Protein AF-A0A803YIE5-F1 (afdb_monomer_lite)

Radius of gyration: 28.06 Å; chains: 1; bounding box: 62×56×92 Å

Structure (mmCIF, N/CA/C/O backbone):
data_AF-A0A803YIE5-F1
#
_entry.id   AF-A0A803YIE5-F1
#
loop_
_atom_site.group_PDB
_atom_site.id
_atom_site.type_symbol
_atom_site.label_atom_id
_atom_site.label_alt_id
_atom_site.label_comp_id
_atom_site.label_asym_id
_atom_site.label_entity_id
_atom_site.label_seq_id
_atom_site.pdbx_PDB_ins_code
_atom_site.Cartn_x
_atom_site.Cartn_y
_atom_site.Cartn_z
_atom_site.occupancy
_atom_site.B_iso_or_equiv
_atom_site.auth_seq_id
_atom_site.auth_comp_id
_atom_site.auth_asym_id
_atom_site.auth_atom_id
_atom_site.pdbx_PDB_model_num
ATOM 1 N N . MET A 1 1 ? -22.148 11.427 7.431 1.00 26.16 1 MET A N 1
ATOM 2 C CA . MET A 1 1 ? -20.972 10.953 8.193 1.00 26.16 1 MET A CA 1
ATOM 3 C C . MET A 1 1 ? -19.979 10.356 7.211 1.00 26.16 1 MET A C 1
ATOM 5 O O . MET A 1 1 ? -20.136 9.210 6.819 1.00 26.16 1 MET A O 1
ATOM 9 N N . LEU A 1 2 ? -19.040 11.166 6.717 1.00 27.81 2 LEU A N 1
ATOM 10 C CA . LEU A 1 2 ? -18.051 10.719 5.736 1.00 27.81 2 LEU A CA 1
ATOM 11 C C . LEU A 1 2 ? -17.018 9.844 6.450 1.00 27.81 2 LEU A C 1
ATOM 13 O O . LEU A 1 2 ? -16.249 10.320 7.284 1.00 27.81 2 LEU A O 1
ATOM 17 N N . GLU A 1 3 ? -17.078 8.545 6.168 1.00 30.95 3 GLU A N 1
ATOM 18 C CA . GLU A 1 3 ? -16.119 7.540 6.610 1.00 30.95 3 GLU A CA 1
ATOM 19 C C . GLU A 1 3 ? -14.692 8.015 6.322 1.00 30.95 3 GLU A C 1
ATOM 21 O O . GLU A 1 3 ? -14.425 8.467 5.214 1.00 30.95 3 GLU A O 1
ATOM 26 N N . ASN A 1 4 ? -13.779 7.895 7.296 1.00 33.41 4 ASN A N 1
ATOM 27 C CA . ASN A 1 4 ? -12.345 8.155 7.112 1.00 33.41 4 ASN A CA 1
ATOM 28 C C . ASN A 1 4 ? -11.837 7.387 5.877 1.00 33.41 4 ASN A C 1
ATOM 30 O O . ASN A 1 4 ? -11.606 6.171 5.974 1.00 33.41 4 ASN A O 1
ATOM 34 N N . PRO A 1 5 ? -11.630 8.051 4.726 1.00 38.09 5 PRO A N 1
ATOM 35 C CA . PRO A 1 5 ? -11.239 7.356 3.523 1.00 38.09 5 PRO A CA 1
ATOM 36 C C . PRO A 1 5 ? -9.760 7.028 3.673 1.00 38.09 5 PRO A C 1
ATOM 38 O O . PRO A 1 5 ? -8.891 7.898 3.644 1.00 38.09 5 PRO A O 1
ATOM 41 N N . THR A 1 6 ? -9.465 5.746 3.881 1.00 39.28 6 THR A N 1
ATOM 42 C CA . THR A 1 6 ? -8.099 5.233 3.785 1.00 39.28 6 THR A CA 1
ATOM 43 C C . THR A 1 6 ? -7.724 5.248 2.311 1.00 39.28 6 THR A C 1
ATOM 45 O O . THR A 1 6 ? -7.941 4.274 1.587 1.00 39.28 6 THR A O 1
ATOM 48 N N . LEU A 1 7 ? -7.210 6.379 1.842 1.00 43.84 7 LEU A N 1
ATOM 49 C CA . LEU A 1 7 ? -6.815 6.514 0.455 1.00 43.84 7 LEU A CA 1
ATOM 50 C C . LEU A 1 7 ? -5.480 5.787 0.237 1.00 43.84 7 LEU A C 1
ATOM 52 O O . LEU A 1 7 ? -4.473 6.083 0.881 1.00 43.84 7 LEU A O 1
ATOM 56 N N . CYS A 1 8 ? -5.486 4.802 -0.660 1.00 39.12 8 CYS A N 1
ATOM 57 C CA . CYS A 1 8 ? -4.270 4.179 -1.175 1.00 39.12 8 CYS A CA 1
ATOM 58 C C . CYS A 1 8 ? -3.753 5.040 -2.329 1.00 39.12 8 CYS A C 1
ATOM 60 O O . CYS A 1 8 ? -4.383 5.052 -3.384 1.00 39.12 8 CYS A O 1
ATOM 62 N N . ILE A 1 9 ? -2.600 5.695 -2.179 1.00 47.25 9 ILE A N 1
ATOM 63 C CA . ILE A 1 9 ? -2.053 6.549 -3.252 1.00 47.25 9 ILE A CA 1
ATOM 64 C C . ILE A 1 9 ? -1.561 5.756 -4.482 1.00 47.25 9 ILE A C 1
ATOM 66 O O . ILE A 1 9 ? -1.310 6.334 -5.531 1.00 47.25 9 ILE A O 1
ATOM 70 N N . CYS A 1 10 ? -1.511 4.421 -4.442 1.00 39.81 10 CYS A N 1
ATOM 71 C CA . CYS A 1 10 ? -0.953 3.639 -5.555 1.00 39.81 10 CYS A CA 1
ATOM 72 C C . CYS A 1 10 ? -1.769 2.399 -5.923 1.00 39.81 10 CYS A C 1
ATOM 74 O O . CYS A 1 10 ? -1.219 1.302 -6.036 1.00 39.81 10 CYS A O 1
ATOM 76 N N . LYS A 1 11 ? -3.090 2.534 -6.079 1.00 35.59 11 LYS A N 1
ATOM 77 C CA . LYS A 1 11 ? -3.885 1.448 -6.673 1.00 35.59 11 LYS A CA 1
ATOM 78 C C . LYS A 1 11 ? -4.195 1.617 -8.156 1.00 35.59 11 LYS A C 1
ATOM 80 O O . LYS A 1 11 ? -4.345 0.585 -8.795 1.00 35.59 11 LYS A O 1
ATOM 85 N N . GLU A 1 12 ? -4.236 2.830 -8.718 1.00 33.72 12 GLU A N 1
ATOM 86 C CA . GLU A 1 12 ? -4.782 2.985 -10.085 1.00 33.72 12 GLU A CA 1
ATOM 87 C C . GLU A 1 12 ? -4.073 3.982 -11.026 1.00 33.72 12 GLU A C 1
ATOM 89 O O . GLU A 1 12 ? -4.471 4.097 -12.179 1.00 33.72 12 GLU A O 1
ATOM 94 N N . LYS A 1 13 ? -2.974 4.642 -10.631 1.00 39.41 13 LYS A N 1
ATOM 95 C CA . LYS A 1 13 ? -2.139 5.455 -11.545 1.00 39.41 13 LYS A CA 1
ATOM 96 C C . LYS A 1 13 ? -0.657 5.396 -11.128 1.00 39.41 13 LYS A C 1
ATOM 98 O O . LYS A 1 13 ? -0.382 5.426 -9.929 1.00 39.41 13 LYS A O 1
ATOM 103 N N . PRO A 1 14 ? 0.312 5.356 -12.061 1.00 41.03 14 PRO A N 1
ATOM 104 C CA . PRO A 1 14 ? 1.707 5.639 -11.785 1.00 41.03 14 PRO A CA 1
ATOM 105 C C . PRO A 1 14 ? 1.839 7.164 -11.704 1.00 41.03 14 PRO A C 1
ATOM 107 O O . PRO A 1 14 ? 2.178 7.825 -12.676 1.00 41.03 14 PRO A O 1
ATOM 110 N N . LEU A 1 15 ? 1.487 7.736 -10.554 1.00 42.88 15 LEU A N 1
ATOM 111 C CA . LEU A 1 15 ? 1.664 9.168 -10.265 1.00 42.88 15 LEU A CA 1
ATOM 112 C C . LEU A 1 15 ? 3.119 9.514 -9.903 1.00 42.88 15 LEU A C 1
ATOM 114 O O . LEU A 1 15 ? 3.378 10.599 -9.404 1.00 42.88 15 LEU A O 1
ATOM 118 N N . LEU A 1 16 ? 4.046 8.578 -10.113 1.00 48.28 16 LEU A N 1
ATOM 119 C CA . LEU A 1 16 ? 5.450 8.676 -9.742 1.00 48.28 16 LEU A CA 1
ATOM 120 C C . LEU A 1 16 ? 6.327 8.459 -10.974 1.00 48.28 16 LEU A C 1
ATOM 122 O O . LEU A 1 16 ? 6.083 7.517 -11.734 1.00 48.28 16 LEU A O 1
ATOM 126 N N . GLU A 1 17 ? 7.307 9.348 -11.163 1.00 47.41 17 GLU A N 1
ATOM 127 C CA . GLU A 1 17 ? 8.341 9.267 -12.205 1.00 47.41 17 GLU A CA 1
ATOM 128 C C . GLU A 1 17 ? 8.962 7.847 -12.272 1.00 47.41 17 GLU A C 1
ATOM 130 O O . GLU A 1 17 ? 9.153 7.231 -11.219 1.00 47.41 17 GLU A O 1
ATOM 135 N N . PRO A 1 18 ? 9.292 7.312 -13.465 1.00 41.28 18 PRO A N 1
ATOM 136 C CA . PRO A 1 18 ? 9.870 5.979 -13.693 1.00 41.28 18 PRO A CA 1
ATOM 137 C C . PRO A 1 18 ? 11.215 5.636 -13.041 1.00 41.28 18 PRO A C 1
ATOM 139 O O . PRO A 1 18 ? 11.667 4.511 -13.222 1.00 41.28 18 PRO A O 1
ATOM 142 N N . ASP A 1 19 ? 11.802 6.535 -12.258 1.00 48.84 19 ASP A N 1
ATOM 143 C CA . ASP A 1 19 ? 12.948 6.255 -11.385 1.00 48.84 19 ASP A CA 1
ATOM 144 C C . ASP A 1 19 ? 12.748 6.800 -9.958 1.00 48.84 19 ASP A C 1
ATOM 146 O O . ASP A 1 19 ? 13.650 6.721 -9.125 1.00 48.84 19 ASP A O 1
ATOM 150 N N . SER A 1 20 ? 11.552 7.309 -9.626 1.00 54.53 20 SER A N 1
ATOM 151 C CA . SER A 1 20 ? 11.275 7.817 -8.283 1.00 54.53 20 SER A CA 1
ATOM 152 C C . SER A 1 20 ? 11.401 6.696 -7.258 1.00 54.53 20 SER A C 1
ATOM 154 O O . SER A 1 20 ? 10.823 5.615 -7.387 1.00 54.53 20 SER A O 1
ATOM 156 N N . ALA A 1 21 ? 12.093 6.983 -6.163 1.00 62.34 21 ALA A N 1
ATOM 157 C CA . ALA A 1 21 ? 12.341 6.019 -5.102 1.00 62.34 21 ALA A CA 1
ATOM 158 C C . ALA A 1 21 ? 11.061 5.536 -4.367 1.00 62.34 21 ALA A C 1
ATOM 160 O O . ALA A 1 21 ? 11.128 4.612 -3.554 1.00 62.34 21 ALA A O 1
ATOM 161 N N . TYR A 1 22 ? 9.887 6.106 -4.677 1.00 65.69 22 TYR A N 1
ATOM 162 C CA . TYR A 1 22 ? 8.578 5.656 -4.181 1.00 65.69 22 TYR A CA 1
ATOM 163 C C . TYR A 1 22 ? 7.739 4.904 -5.229 1.00 65.69 22 TYR A C 1
ATOM 165 O O . TYR A 1 22 ? 6.618 4.476 -4.930 1.00 65.69 22 TYR A O 1
ATOM 173 N N . GLN A 1 23 ? 8.254 4.713 -6.446 1.00 56.38 23 GLN A N 1
ATOM 174 C CA . GLN A 1 23 ? 7.547 4.051 -7.539 1.00 56.38 23 GLN A CA 1
ATOM 175 C C . GLN A 1 23 ? 7.129 2.617 -7.162 1.00 56.38 23 GLN A C 1
ATOM 177 O O . GLN A 1 23 ? 7.899 1.823 -6.622 1.00 56.38 23 GLN A O 1
ATOM 182 N N . GLY A 1 24 ? 5.864 2.273 -7.431 1.00 57.09 24 GLY A N 1
ATOM 183 C CA . GLY A 1 24 ? 5.297 0.954 -7.117 1.00 57.09 24 GLY A CA 1
ATOM 184 C C . GLY A 1 24 ? 5.088 0.674 -5.620 1.00 57.09 24 GLY A C 1
ATOM 185 O O . GLY A 1 24 ? 4.646 -0.423 -5.260 1.00 57.09 24 GLY A O 1
ATOM 186 N N . GLY A 1 25 ? 5.382 1.638 -4.740 1.00 62.12 25 GLY A N 1
ATOM 187 C CA . GLY A 1 25 ? 4.995 1.592 -3.332 1.00 62.12 25 GLY A CA 1
ATOM 188 C C . GLY A 1 25 ? 3.478 1.679 -3.169 1.00 62.12 25 GLY A C 1
ATOM 189 O O . GLY A 1 25 ? 2.782 2.076 -4.085 1.00 62.12 25 GLY A O 1
ATOM 190 N N . VAL A 1 26 ? 2.936 1.288 -2.013 1.00 68.62 26 VAL A N 1
ATOM 191 C CA . VAL A 1 26 ? 1.534 1.569 -1.656 1.00 68.62 26 VAL A CA 1
ATOM 192 C C . VAL A 1 26 ? 1.550 2.308 -0.335 1.00 68.62 26 VAL A C 1
ATOM 194 O O . VAL A 1 26 ? 1.876 1.723 0.699 1.00 68.62 26 VAL A O 1
ATOM 197 N N . PHE A 1 27 ? 1.200 3.588 -0.392 1.00 79.19 27 PHE A N 1
ATOM 198 C CA . PHE A 1 27 ? 1.209 4.479 0.758 1.00 79.19 27 PHE A CA 1
ATOM 199 C C . PHE A 1 27 ? -0.216 4.751 1.220 1.00 79.19 27 PHE A C 1
ATOM 201 O O . PHE A 1 27 ? -1.115 5.023 0.421 1.00 79.19 27 PHE A O 1
ATOM 208 N N . PHE A 1 28 ? -0.403 4.637 2.528 1.00 79.81 28 PHE A N 1
ATOM 209 C CA . PHE A 1 28 ? -1.654 4.907 3.219 1.00 79.81 28 PHE A CA 1
ATOM 210 C C . PHE A 1 28 ? -1.599 6.277 3.878 1.00 79.81 28 PHE A C 1
ATOM 212 O O . PHE A 1 28 ? -0.600 6.601 4.532 1.00 79.81 28 PHE A O 1
ATOM 219 N N . LEU A 1 29 ? -2.689 7.029 3.747 1.00 84.12 29 LEU A N 1
ATOM 220 C CA . LEU A 1 29 ? -2.871 8.332 4.366 1.00 84.12 29 LEU A CA 1
ATOM 221 C C . LEU A 1 29 ? -4.165 8.355 5.162 1.00 84.12 29 LEU A C 1
ATOM 223 O O . LEU A 1 29 ? -5.152 7.706 4.809 1.00 84.12 29 LEU A O 1
ATOM 227 N N . THR A 1 30 ? -4.143 9.153 6.216 1.00 86.00 30 THR A N 1
ATOM 228 C CA . THR A 1 30 ? -5.328 9.582 6.947 1.00 86.00 30 THR A CA 1
ATOM 229 C C . THR A 1 30 ? -5.681 10.991 6.509 1.00 86.00 30 THR A C 1
ATOM 231 O O . THR A 1 30 ? -4.828 11.877 6.576 1.00 86.00 30 THR A O 1
ATOM 234 N N . VAL A 1 31 ? -6.930 11.187 6.092 1.00 87.44 31 VAL A N 1
ATOM 235 C CA . VAL A 1 31 ? -7.502 12.497 5.768 1.00 87.44 31 VAL A CA 1
ATOM 236 C C . VAL A 1 31 ? -8.563 12.808 6.812 1.00 87.44 31 VAL A C 1
ATOM 238 O O . VAL A 1 31 ? -9.497 12.030 6.989 1.00 87.44 31 VAL A O 1
ATOM 241 N N . HIS A 1 32 ? -8.409 13.927 7.510 1.00 87.81 32 HIS A N 1
ATOM 242 C CA . HIS A 1 32 ? -9.356 14.394 8.510 1.00 87.81 32 HIS A CA 1
ATOM 243 C C . HIS A 1 32 ? -9.895 15.769 8.120 1.00 87.81 32 HIS A C 1
ATOM 245 O O . HIS A 1 32 ? -9.140 16.736 8.013 1.00 87.81 32 HIS A O 1
ATOM 251 N N . PHE A 1 33 ? -11.206 15.848 7.920 1.00 88.62 33 PHE A N 1
ATOM 252 C CA . PHE A 1 33 ? -11.894 17.087 7.580 1.00 88.62 33 PHE A CA 1
ATOM 253 C C . PHE A 1 33 ? -12.303 17.817 8.868 1.00 88.62 33 PHE A C 1
ATOM 255 O O . PHE A 1 33 ? -13.007 17.217 9.684 1.00 88.62 33 PHE A O 1
ATOM 262 N N . PRO A 1 34 ? -11.857 19.068 9.094 1.00 88.31 34 PRO A N 1
ATOM 263 C CA . PRO A 1 34 ? -12.357 19.877 10.202 1.00 88.31 34 PRO A CA 1
ATOM 264 C C . PRO A 1 34 ? -13.828 20.263 9.978 1.00 88.31 34 PRO A C 1
ATOM 266 O O . PRO A 1 34 ? -14.320 20.220 8.852 1.00 88.31 34 PRO A O 1
ATOM 269 N N . THR A 1 35 ? -14.510 20.694 11.041 1.00 86.94 35 THR A N 1
ATOM 270 C CA . THR A 1 35 ? -15.897 21.200 10.990 1.00 86.94 35 THR A CA 1
ATOM 271 C C . THR A 1 35 ? -16.077 22.363 10.020 1.00 86.94 35 THR A C 1
ATOM 273 O O . THR A 1 35 ? -17.141 22.509 9.433 1.00 86.94 35 THR A O 1
ATOM 276 N N . ASP A 1 36 ? -15.016 23.141 9.811 1.00 87.12 36 ASP A N 1
ATOM 277 C CA . ASP A 1 36 ? -15.038 24.372 9.020 1.00 87.12 36 ASP A CA 1
ATOM 278 C C . ASP A 1 36 ? -14.543 24.137 7.575 1.00 87.12 36 ASP A C 1
ATOM 280 O O . ASP A 1 36 ? -14.177 25.077 6.870 1.00 87.12 36 ASP A O 1
ATOM 284 N N . TYR A 1 37 ? -14.449 22.880 7.126 1.00 83.62 37 TYR A N 1
ATOM 285 C CA . TYR A 1 37 ? -14.141 22.548 5.731 1.00 83.62 37 TYR A CA 1
ATOM 286 C C . TYR A 1 37 ? -15.306 22.985 4.817 1.00 83.62 37 TYR A C 1
ATOM 288 O O . TYR A 1 37 ? -16.455 22.703 5.159 1.00 83.62 37 TYR A O 1
ATOM 296 N N . PRO A 1 38 ? -15.064 23.631 3.656 1.00 84.00 38 PRO A N 1
ATOM 297 C CA . PRO A 1 38 ? -13.783 23.803 2.959 1.00 84.00 38 PRO A CA 1
ATOM 298 C C . PRO A 1 38 ? -13.027 25.108 3.266 1.00 84.00 38 PRO A C 1
ATOM 300 O O . PRO A 1 38 ? -12.003 25.366 2.639 1.00 84.00 38 PRO A O 1
ATOM 303 N N . PHE A 1 39 ? -13.473 25.932 4.217 1.00 85.50 39 PHE A N 1
ATOM 304 C CA . PHE A 1 39 ? -12.794 27.188 4.572 1.00 85.50 39 PHE A CA 1
ATOM 305 C C . PHE A 1 39 ? -11.474 26.967 5.324 1.00 85.50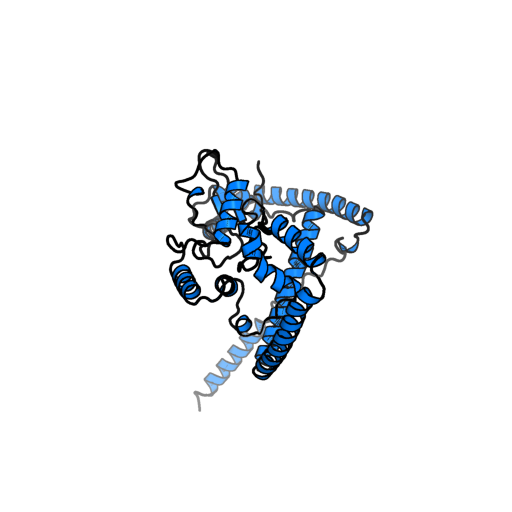 39 PHE A C 1
ATOM 307 O O . PHE A 1 39 ? -10.553 27.770 5.198 1.00 85.50 39 PHE A O 1
ATOM 314 N N . LYS A 1 40 ? -11.342 25.843 6.041 1.00 84.56 40 LYS A N 1
ATOM 315 C CA . LYS A 1 40 ? -10.062 25.344 6.574 1.00 84.56 40 LYS A CA 1
ATOM 316 C C . LYS A 1 40 ? -9.592 24.083 5.832 1.00 84.56 40 LYS A C 1
ATOM 318 O O . LYS A 1 40 ? -10.429 23.237 5.500 1.00 84.56 40 LYS A O 1
ATOM 323 N N . PRO A 1 41 ? -8.271 23.911 5.619 1.00 86.94 41 PRO A N 1
ATOM 324 C CA . PRO A 1 41 ? -7.726 22.751 4.920 1.00 86.94 41 PRO A CA 1
ATOM 325 C C . PRO A 1 41 ? -7.991 21.436 5.667 1.00 86.94 41 PRO A C 1
ATOM 327 O O . PRO A 1 41 ? -8.027 21.413 6.904 1.00 86.94 41 PRO A O 1
ATOM 330 N N . PRO A 1 42 ? -8.121 20.306 4.946 1.00 89.31 42 PRO A N 1
ATOM 331 C CA . PRO A 1 42 ? -8.144 18.989 5.560 1.00 89.31 42 PRO A CA 1
ATOM 332 C C . PRO A 1 42 ? -6.766 18.660 6.145 1.00 89.31 42 PRO A C 1
ATOM 334 O O . PRO A 1 42 ? -5.726 18.952 5.557 1.00 89.31 42 PRO A O 1
ATOM 337 N N . LYS A 1 43 ? -6.741 17.986 7.294 1.00 88.12 43 LYS A N 1
ATOM 338 C CA . LYS A 1 43 ? -5.499 17.488 7.892 1.00 88.12 43 LYS A CA 1
ATOM 339 C C . LYS A 1 43 ? -5.139 16.154 7.255 1.00 88.12 43 LYS A C 1
ATOM 341 O O . LYS A 1 43 ? -5.862 15.172 7.428 1.00 88.12 43 LYS A O 1
ATOM 346 N N . ILE A 1 44 ? -4.020 16.121 6.538 1.00 89.38 44 ILE A N 1
ATOM 347 C CA . ILE A 1 44 ? -3.525 14.921 5.860 1.00 89.38 44 ILE A CA 1
ATOM 348 C C . ILE A 1 44 ? -2.196 14.497 6.475 1.00 89.38 44 ILE A C 1
ATOM 350 O O . ILE A 1 44 ? -1.297 15.315 6.664 1.00 89.38 44 ILE A O 1
ATOM 354 N N . ALA A 1 45 ? -2.076 13.209 6.783 1.00 86.69 45 ALA A N 1
ATOM 355 C CA . ALA A 1 45 ? -0.836 12.616 7.268 1.00 86.69 45 ALA A CA 1
ATOM 356 C C . ALA A 1 45 ? -0.643 11.211 6.698 1.00 86.69 45 ALA A C 1
ATOM 358 O O . ALA A 1 45 ? -1.604 10.459 6.508 1.00 86.69 45 ALA A O 1
ATOM 359 N N . PHE A 1 46 ? 0.607 10.835 6.454 1.00 85.88 46 PHE A N 1
ATOM 360 C CA . PHE A 1 46 ? 0.963 9.479 6.072 1.00 85.88 46 PHE A CA 1
ATOM 361 C C . PHE A 1 46 ? 0.883 8.534 7.271 1.00 85.88 46 PHE A C 1
ATOM 363 O O . PHE A 1 46 ? 1.538 8.713 8.291 1.00 85.88 46 PHE A O 1
ATOM 370 N N . THR A 1 47 ? 0.114 7.457 7.129 1.00 80.44 47 THR A N 1
ATOM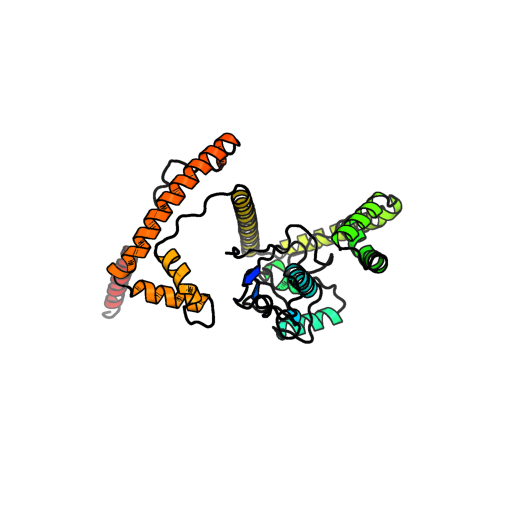 371 C CA . THR A 1 47 ? 0.148 6.322 8.065 1.00 80.44 47 THR A CA 1
ATOM 372 C C . THR A 1 47 ? 1.326 5.398 7.765 1.00 80.44 47 THR A C 1
ATOM 374 O O . THR A 1 47 ? 1.830 4.687 8.633 1.00 80.44 47 THR A O 1
ATOM 377 N N . THR A 1 48 ? 1.750 5.364 6.502 1.00 78.25 48 THR A N 1
ATOM 378 C CA . THR A 1 48 ? 2.953 4.636 6.091 1.00 78.25 48 THR A CA 1
ATOM 379 C C . THR A 1 48 ? 4.168 5.482 6.434 1.00 78.25 48 THR A C 1
ATOM 381 O O . THR A 1 48 ? 4.179 6.663 6.123 1.00 78.25 48 THR A O 1
ATOM 384 N N . LYS A 1 49 ? 5.193 4.905 7.064 1.00 79.25 49 LYS A N 1
ATOM 385 C CA . LYS A 1 49 ? 6.446 5.635 7.286 1.00 79.25 49 LYS A CA 1
ATOM 386 C C . LYS A 1 49 ? 7.136 5.853 5.943 1.00 79.25 49 LYS A C 1
ATOM 388 O O . LYS A 1 49 ? 7.387 4.880 5.232 1.00 79.25 49 LYS A O 1
ATOM 393 N N . ILE A 1 50 ? 7.412 7.111 5.619 1.00 76.50 50 ILE A N 1
ATOM 394 C CA . ILE A 1 50 ? 8.062 7.533 4.379 1.00 76.50 50 ILE A CA 1
ATOM 395 C C . ILE A 1 50 ? 9.310 8.316 4.758 1.00 76.50 50 ILE A C 1
ATOM 397 O O . ILE A 1 50 ? 9.277 9.137 5.670 1.00 76.50 50 ILE A O 1
ATOM 401 N N . TYR A 1 51 ? 10.411 8.027 4.077 1.00 76.44 51 TYR A N 1
ATOM 402 C CA . TYR A 1 51 ? 11.667 8.738 4.254 1.00 76.44 51 TYR A CA 1
ATOM 403 C C . TYR A 1 51 ? 11.789 9.810 3.186 1.00 76.44 51 TYR A C 1
ATOM 405 O O . TYR A 1 51 ? 12.102 9.468 2.054 1.00 76.44 51 TYR A O 1
ATOM 413 N N . HIS A 1 52 ? 11.496 11.062 3.533 1.00 78.44 52 HIS A N 1
ATOM 414 C CA . HIS A 1 52 ? 11.357 12.158 2.578 1.00 78.44 52 HIS A CA 1
ATOM 415 C C . HIS A 1 52 ? 11.730 13.502 3.237 1.00 78.44 52 HIS A C 1
ATOM 417 O O . HIS A 1 52 ? 11.308 13.725 4.372 1.00 78.44 52 HIS A O 1
ATOM 423 N N . PRO A 1 53 ? 12.439 14.428 2.557 1.00 79.44 53 PRO A N 1
ATOM 424 C CA . PRO A 1 53 ? 12.835 15.727 3.129 1.00 79.44 53 PRO A CA 1
ATOM 425 C C . PRO A 1 53 ? 11.671 16.535 3.729 1.00 79.44 53 PRO A C 1
ATOM 427 O O . PRO A 1 53 ? 11.795 17.152 4.783 1.00 79.44 53 PRO A O 1
ATOM 430 N N . ASN A 1 54 ? 10.509 16.493 3.074 1.00 82.94 54 ASN A N 1
ATOM 431 C CA . ASN A 1 54 ? 9.292 17.213 3.471 1.00 82.94 54 ASN A CA 1
ATOM 432 C C . ASN A 1 54 ? 8.271 16.368 4.271 1.00 82.94 54 ASN A C 1
ATOM 434 O O . ASN A 1 54 ? 7.145 16.824 4.461 1.00 82.94 54 ASN A O 1
ATOM 438 N N . ILE A 1 55 ? 8.607 15.145 4.719 1.00 84.00 55 ILE A N 1
ATOM 439 C CA . ILE A 1 55 ? 7.704 14.299 5.533 1.00 84.00 55 ILE A CA 1
ATOM 440 C C . ILE A 1 55 ? 8.440 13.821 6.787 1.00 84.00 55 ILE A C 1
ATOM 442 O O . ILE A 1 55 ? 9.486 13.186 6.695 1.00 84.00 55 ILE A O 1
ATOM 446 N N . ASN A 1 56 ? 7.887 14.090 7.972 1.00 80.38 56 ASN A N 1
ATOM 447 C CA . ASN A 1 56 ? 8.517 13.664 9.227 1.00 80.38 56 ASN A CA 1
ATOM 448 C C . ASN A 1 56 ? 8.189 12.202 9.588 1.00 80.38 56 ASN A C 1
ATOM 450 O O . ASN A 1 56 ? 7.328 11.548 8.998 1.00 80.38 56 ASN A O 1
ATOM 454 N N . SER A 1 57 ? 8.840 11.692 10.637 1.00 76.81 57 SER A N 1
ATOM 455 C CA . SER A 1 57 ? 8.647 10.331 11.165 1.00 76.81 57 SER A CA 1
ATOM 456 C C . SER A 1 57 ? 7.220 10.027 11.652 1.00 76.81 57 SER A C 1
ATOM 458 O O . SER A 1 57 ? 6.838 8.855 11.728 1.00 76.81 57 SER A O 1
ATOM 460 N N . ASN A 1 58 ? 6.434 11.068 11.943 1.00 79.69 58 ASN A N 1
ATOM 461 C CA . ASN A 1 58 ? 5.028 10.990 12.340 1.00 79.69 58 ASN A CA 1
ATOM 462 C C . ASN A 1 58 ? 4.065 11.055 11.140 1.00 79.69 58 ASN A C 1
ATOM 464 O O . ASN A 1 58 ? 2.853 10.954 11.330 1.00 79.69 58 ASN A O 1
ATOM 468 N N . GLY A 1 59 ? 4.586 11.217 9.920 1.00 81.25 59 GLY A N 1
ATOM 469 C CA . GLY A 1 59 ? 3.813 11.282 8.684 1.00 81.25 59 GLY A CA 1
ATOM 470 C C . GLY A 1 59 ? 3.213 12.652 8.366 1.00 81.25 59 GLY A C 1
ATOM 471 O O . GLY A 1 59 ? 2.425 12.747 7.427 1.00 81.25 59 GLY A O 1
ATOM 472 N N . SER A 1 60 ? 3.551 13.709 9.110 1.00 83.12 60 SER A N 1
ATOM 473 C CA . SER A 1 60 ? 3.159 15.081 8.764 1.00 83.12 60 SER A CA 1
ATOM 474 C C . SER A 1 60 ? 3.848 15.515 7.475 1.00 83.12 60 SER A C 1
ATOM 476 O O . SER A 1 60 ? 5.033 15.244 7.290 1.00 83.12 60 SER A O 1
ATOM 478 N N . ILE A 1 61 ? 3.112 16.222 6.621 1.00 86.25 61 ILE A N 1
ATOM 479 C CA . ILE A 1 61 ? 3.571 16.660 5.301 1.00 86.25 61 ILE A CA 1
ATOM 480 C C . ILE A 1 61 ? 3.815 18.171 5.334 1.00 86.25 61 ILE A C 1
ATOM 482 O O . ILE A 1 61 ? 2.943 18.927 5.767 1.00 86.25 61 ILE A O 1
ATOM 486 N N . CYS A 1 62 ? 4.984 18.610 4.867 1.00 78.38 62 CYS A N 1
ATOM 487 C CA . CYS A 1 62 ? 5.255 20.014 4.586 1.00 78.38 62 CYS A CA 1
ATOM 488 C C . CYS A 1 62 ? 4.747 20.358 3.187 1.00 78.38 62 CYS A C 1
ATOM 490 O O . CYS A 1 62 ? 5.400 20.033 2.200 1.00 78.38 62 CYS A O 1
ATOM 492 N N . LEU A 1 63 ? 3.557 20.952 3.110 1.00 82.19 63 LEU A N 1
ATOM 493 C CA . LEU A 1 63 ? 2.965 21.403 1.856 1.00 82.19 63 LEU A CA 1
ATOM 494 C C . LEU A 1 63 ? 2.184 22.699 2.108 1.00 82.19 63 LEU A C 1
ATOM 496 O O . LEU A 1 63 ? 1.362 22.769 3.024 1.00 82.19 63 LEU A O 1
ATOM 500 N N . ASP A 1 64 ? 2.476 23.730 1.331 1.00 76.38 64 ASP A N 1
ATOM 501 C CA . ASP A 1 64 ? 1.940 25.091 1.445 1.00 76.38 64 ASP A CA 1
ATOM 502 C C . ASP A 1 64 ? 0.432 25.164 1.178 1.00 76.38 64 ASP A C 1
ATOM 504 O O . ASP A 1 64 ? -0.291 25.845 1.910 1.00 76.38 64 ASP A O 1
ATOM 508 N N . ILE A 1 65 ? -0.068 24.378 0.219 1.00 79.12 65 ILE A N 1
ATOM 509 C CA . ILE A 1 65 ? -1.502 24.273 -0.068 1.00 79.12 65 ILE A CA 1
ATOM 510 C C . ILE A 1 65 ? -2.295 23.657 1.090 1.00 79.12 65 ILE A C 1
ATOM 512 O O . ILE A 1 65 ? -3.505 23.805 1.135 1.00 79.12 65 ILE A O 1
ATOM 516 N N . LEU A 1 66 ? -1.647 22.986 2.051 1.00 82.50 66 LEU A N 1
ATOM 517 C CA . LEU A 1 66 ? -2.285 22.506 3.287 1.00 82.50 66 LEU A CA 1
ATOM 518 C C . LEU A 1 66 ? -2.205 23.530 4.434 1.00 82.50 66 LEU A C 1
ATOM 520 O O . LEU A 1 66 ? -2.630 23.231 5.553 1.00 82.50 66 LEU A O 1
ATOM 524 N N . ARG A 1 67 ? -1.636 24.715 4.180 1.00 79.69 67 ARG A N 1
ATOM 525 C CA . ARG A 1 67 ? -1.408 25.780 5.162 1.00 79.69 67 ARG A CA 1
ATOM 526 C C . ARG A 1 67 ? -1.831 27.145 4.613 1.00 79.69 67 ARG A C 1
ATOM 528 O O . ARG A 1 67 ? -3.022 27.429 4.566 1.00 79.69 67 ARG A O 1
ATOM 535 N N . SER A 1 68 ? -0.865 27.988 4.251 1.00 75.75 68 SER A N 1
ATOM 536 C CA . SER A 1 68 ? -1.055 29.387 3.863 1.00 75.75 68 SER A CA 1
ATOM 537 C C . SER A 1 68 ? -1.669 29.547 2.475 1.00 75.75 68 SER A C 1
ATOM 539 O O . SER A 1 68 ? -2.378 30.519 2.255 1.00 75.75 68 SER A O 1
ATOM 541 N N . GLN A 1 69 ? -1.444 28.592 1.569 1.00 75.69 69 GLN A N 1
ATOM 542 C CA . GLN A 1 69 ? -1.971 28.612 0.198 1.00 75.69 69 GLN A CA 1
ATOM 543 C C . GLN A 1 69 ? -3.253 27.779 0.045 1.00 75.69 69 GLN A C 1
ATOM 545 O O . GLN A 1 69 ? -3.630 27.386 -1.062 1.00 75.69 69 GLN A O 1
ATOM 550 N N . TRP A 1 70 ? -3.928 27.452 1.153 1.00 86.06 70 TRP A N 1
ATOM 551 C CA . TRP A 1 70 ? -5.203 26.747 1.077 1.00 86.06 70 TRP A CA 1
ATOM 552 C C . TRP A 1 70 ? -6.282 27.652 0.481 1.00 86.06 70 TRP A C 1
ATOM 554 O O . TRP A 1 70 ? -6.505 28.770 0.941 1.00 86.06 70 TRP A O 1
ATOM 564 N N . SER A 1 71 ? -7.009 27.120 -0.499 1.00 85.88 71 SER A N 1
ATOM 565 C CA . SER A 1 71 ? -8.203 27.743 -1.055 1.00 85.88 71 SER A CA 1
ATOM 566 C C . SER A 1 71 ? -9.369 26.755 -1.002 1.00 85.88 71 SER A C 1
ATOM 568 O O . SER A 1 71 ? -9.179 25.592 -1.372 1.00 85.88 71 SER A O 1
ATOM 570 N N . PRO A 1 72 ? -10.589 27.190 -0.633 1.00 84.25 72 PRO A N 1
ATOM 571 C CA . PRO A 1 72 ? -11.791 26.354 -0.693 1.00 84.25 72 PRO A CA 1
ATOM 572 C C . PRO A 1 72 ? -12.077 25.759 -2.085 1.00 84.25 72 PRO A C 1
ATOM 574 O O . PRO A 1 72 ? -12.811 24.780 -2.194 1.00 84.25 72 PRO A O 1
ATOM 577 N N . ALA A 1 73 ? -11.479 26.314 -3.149 1.00 78.44 73 ALA A N 1
ATOM 578 C CA . ALA A 1 73 ? -11.554 25.794 -4.518 1.00 78.44 73 ALA A CA 1
ATOM 579 C C . ALA A 1 73 ? -10.628 24.581 -4.785 1.00 78.44 73 ALA A C 1
ATOM 581 O O . ALA A 1 73 ? -10.685 23.961 -5.858 1.00 78.44 73 ALA A O 1
ATOM 582 N N . LEU A 1 74 ? -9.747 24.228 -3.840 1.00 80.00 74 LEU A N 1
ATOM 583 C CA . LEU A 1 74 ? -8.873 23.061 -3.929 1.00 80.00 74 LEU A CA 1
ATOM 584 C C . LEU A 1 74 ? -9.609 21.803 -3.461 1.00 80.00 74 LEU A C 1
ATOM 586 O O . LEU A 1 74 ? -9.959 21.630 -2.294 1.00 80.00 74 LEU A O 1
ATOM 590 N N . THR A 1 75 ? -9.813 20.873 -4.390 1.00 83.38 75 THR A N 1
ATOM 591 C CA . THR A 1 75 ? -10.419 19.577 -4.081 1.00 83.38 75 THR A CA 1
ATOM 592 C C . THR A 1 75 ? -9.398 18.629 -3.460 1.00 83.38 75 THR A C 1
ATOM 594 O O . THR A 1 75 ? -8.198 18.718 -3.722 1.00 83.38 75 THR A O 1
ATOM 597 N N . VAL A 1 76 ? -9.877 17.645 -2.694 1.00 81.25 76 VAL A N 1
ATOM 598 C CA . VAL A 1 76 ? -9.030 16.588 -2.113 1.00 81.25 76 VAL A CA 1
ATOM 599 C C . VAL A 1 76 ? -8.193 15.893 -3.192 1.00 81.25 76 VAL A C 1
ATOM 601 O O . VAL A 1 76 ? -7.016 15.631 -2.980 1.00 81.25 76 VAL A O 1
ATOM 604 N N . SER A 1 77 ? -8.750 15.674 -4.386 1.00 77.94 77 SER A N 1
ATOM 605 C CA . SER A 1 77 ? -8.018 15.118 -5.528 1.00 77.94 77 SER A CA 1
ATOM 606 C C . SER A 1 77 ? -6.822 15.980 -5.946 1.00 77.94 77 SER A C 1
ATOM 608 O O . SER A 1 77 ? -5.742 15.437 -6.161 1.00 77.94 77 SER A O 1
ATOM 610 N N . LYS A 1 78 ? -6.973 17.312 -6.012 1.00 77.25 78 LYS A N 1
ATOM 611 C CA . LYS A 1 78 ? -5.865 18.238 -6.322 1.00 77.25 78 LYS A CA 1
ATOM 612 C C . LYS A 1 78 ? -4.790 18.212 -5.234 1.00 77.25 78 LYS A C 1
ATOM 614 O O . LYS A 1 78 ? -3.604 18.177 -5.544 1.00 77.25 78 LYS A O 1
ATOM 619 N N . VAL A 1 79 ? -5.204 18.143 -3.969 1.00 81.38 79 VAL A N 1
ATOM 620 C CA . VAL A 1 79 ? -4.283 18.022 -2.829 1.00 81.38 79 VAL A CA 1
ATOM 621 C C . VAL A 1 79 ? -3.470 16.728 -2.907 1.00 81.38 79 VAL A C 1
ATOM 623 O O . VAL A 1 79 ? -2.260 16.736 -2.715 1.00 81.38 79 VAL A O 1
ATOM 626 N N . LEU A 1 80 ? -4.110 15.608 -3.237 1.00 81.56 80 LEU A N 1
ATOM 627 C CA . LEU A 1 80 ? -3.441 14.314 -3.372 1.00 81.56 80 LEU A CA 1
ATOM 628 C C . LEU A 1 80 ? -2.478 14.272 -4.560 1.00 81.56 80 LEU A C 1
ATOM 630 O O . LEU A 1 80 ? -1.415 13.666 -4.449 1.00 81.56 80 LEU A O 1
ATOM 634 N N . LEU A 1 81 ? -2.824 14.930 -5.669 1.00 70.88 81 LEU A N 1
ATOM 635 C CA . LEU A 1 81 ? -1.922 15.099 -6.810 1.00 70.88 81 LEU A CA 1
ATOM 636 C C . LEU A 1 81 ? -0.689 15.921 -6.425 1.00 70.88 81 LEU A C 1
ATOM 638 O O . LEU A 1 81 ? 0.424 15.523 -6.752 1.00 70.88 81 LEU A O 1
ATOM 642 N N . SER A 1 82 ? -0.870 16.999 -5.662 1.00 75.06 82 SER A N 1
ATOM 643 C CA . SER A 1 82 ? 0.241 17.798 -5.138 1.00 75.06 82 SER A CA 1
ATOM 644 C C . SER A 1 82 ? 1.129 16.997 -4.173 1.00 75.06 82 SER A C 1
ATOM 646 O O . SER A 1 82 ? 2.348 17.042 -4.287 1.00 75.06 82 SER A O 1
ATOM 648 N N . ILE A 1 83 ? 0.551 16.152 -3.309 1.00 82.44 83 ILE A N 1
ATOM 649 C CA . ILE A 1 83 ? 1.320 15.219 -2.462 1.00 82.44 83 ILE A CA 1
ATOM 650 C C . ILE A 1 83 ? 2.101 14.198 -3.308 1.00 82.44 83 ILE A C 1
ATOM 652 O O . ILE A 1 83 ? 3.231 13.860 -2.965 1.00 82.44 83 ILE A O 1
ATOM 656 N N . CYS A 1 84 ? 1.536 13.698 -4.411 1.00 73.44 84 CYS A N 1
ATOM 657 C CA . CYS A 1 84 ? 2.265 12.807 -5.321 1.00 73.44 84 CYS A CA 1
ATOM 658 C C . CYS A 1 84 ? 3.420 13.530 -6.020 1.00 73.44 84 CYS A C 1
ATOM 660 O O . CYS A 1 84 ? 4.503 12.962 -6.127 1.00 73.44 84 CYS A O 1
ATOM 662 N N . SER A 1 85 ? 3.203 14.781 -6.436 1.00 67.62 85 SER A N 1
ATOM 663 C CA . SER A 1 85 ? 4.253 15.639 -6.989 1.00 67.62 85 SER A CA 1
ATOM 664 C C . SER A 1 85 ? 5.369 15.860 -5.974 1.00 67.62 85 SER A C 1
ATOM 666 O O . SER A 1 85 ? 6.529 15.695 -6.321 1.00 67.62 85 SER A O 1
ATOM 668 N N . LEU A 1 86 ? 5.027 16.132 -4.710 1.00 73.50 86 LEU A N 1
ATOM 669 C CA . LEU A 1 86 ? 5.998 16.304 -3.630 1.00 73.50 86 LEU A CA 1
ATOM 670 C C . LEU A 1 86 ? 6.862 15.050 -3.443 1.00 73.50 86 LEU A C 1
ATOM 672 O O . LEU A 1 86 ? 8.063 15.172 -3.266 1.00 73.50 86 LEU A O 1
ATOM 676 N N . LEU A 1 87 ? 6.272 13.849 -3.532 1.00 71.69 87 LEU A N 1
ATOM 677 C CA . LEU A 1 87 ? 7.022 12.587 -3.476 1.00 71.69 87 LEU A CA 1
ATOM 678 C C . LEU A 1 87 ? 7.959 12.382 -4.680 1.00 71.69 87 LEU A C 1
ATOM 680 O O . LEU A 1 87 ? 8.949 11.662 -4.557 1.00 71.69 87 LEU A O 1
ATOM 684 N N . CYS A 1 88 ? 7.646 12.952 -5.844 1.00 61.78 88 CYS A N 1
ATOM 685 C CA . CYS A 1 88 ? 8.517 12.883 -7.020 1.00 61.78 88 CYS A CA 1
ATOM 686 C C . CYS A 1 88 ? 9.662 13.885 -6.913 1.00 61.78 88 CYS A C 1
ATOM 688 O O . CYS A 1 88 ? 10.817 13.509 -7.096 1.00 61.78 88 CYS A O 1
ATOM 690 N N . ASP A 1 89 ? 9.318 15.115 -6.542 1.00 64.19 89 ASP A N 1
ATOM 691 C CA . ASP A 1 89 ? 10.203 16.266 -6.485 1.00 64.19 89 ASP A CA 1
ATOM 692 C C . ASP A 1 89 ? 10.147 16.887 -5.081 1.00 64.19 89 ASP A C 1
ATOM 694 O O . ASP A 1 89 ? 9.382 17.826 -4.832 1.00 64.19 89 ASP A O 1
ATOM 698 N N . PRO A 1 90 ? 10.946 16.362 -4.132 1.00 69.38 90 PRO A N 1
ATOM 699 C CA . PRO A 1 90 ? 11.099 16.973 -2.822 1.00 69.38 90 PRO A CA 1
ATOM 700 C C . PRO A 1 90 ? 11.567 18.422 -2.954 1.00 69.38 90 PRO A C 1
ATOM 702 O O . PRO A 1 90 ? 12.442 18.710 -3.773 1.00 69.38 90 PRO A O 1
ATOM 705 N N . ASN A 1 91 ? 11.052 19.308 -2.100 1.00 70.31 91 ASN A N 1
ATOM 706 C CA . ASN A 1 91 ? 11.526 20.684 -1.985 1.00 70.31 91 ASN A CA 1
ATOM 707 C C . ASN A 1 91 ? 12.602 20.759 -0.886 1.00 70.31 91 ASN A C 1
ATOM 709 O O . ASN A 1 91 ? 12.264 20.734 0.300 1.00 70.31 91 ASN A O 1
ATOM 713 N N . PRO A 1 92 ? 13.897 20.825 -1.230 1.00 65.50 92 PRO A N 1
ATOM 714 C CA . PRO A 1 92 ? 14.961 20.764 -0.242 1.00 65.50 92 PRO A CA 1
ATOM 715 C C . PRO A 1 92 ? 15.273 22.134 0.387 1.00 65.50 92 PRO A C 1
ATOM 717 O O . PRO A 1 92 ? 16.117 22.194 1.281 1.00 65.50 92 PRO A O 1
ATOM 720 N N . ASP A 1 93 ? 14.622 23.212 -0.065 1.00 65.06 93 ASP A N 1
ATOM 721 C CA . ASP A 1 93 ? 14.775 24.571 0.473 1.00 65.06 93 ASP A CA 1
ATOM 722 C C . ASP A 1 93 ? 13.777 24.875 1.603 1.00 65.06 93 ASP A C 1
ATOM 724 O O . ASP A 1 93 ? 14.038 25.753 2.420 1.00 65.06 93 ASP A O 1
ATOM 728 N N . ASP A 1 94 ? 12.704 24.079 1.725 1.00 68.81 94 ASP A N 1
ATOM 729 C CA . ASP A 1 94 ? 11.782 24.075 2.877 1.00 68.81 94 ASP A CA 1
ATOM 730 C C . ASP A 1 94 ? 11.597 22.660 3.485 1.00 68.81 94 ASP A C 1
ATOM 732 O O . ASP A 1 94 ? 10.517 22.050 3.405 1.00 68.81 94 ASP A O 1
ATOM 736 N N . PRO A 1 95 ? 12.662 22.051 4.044 1.00 75.50 95 PRO A N 1
ATOM 737 C CA . PRO A 1 95 ? 12.599 20.688 4.546 1.00 75.50 95 PRO A CA 1
ATOM 738 C C . PRO A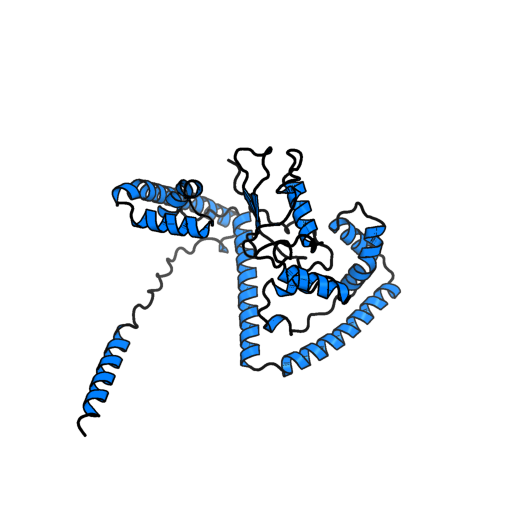 1 95 ? 11.998 20.603 5.951 1.00 75.50 95 PRO A C 1
ATOM 740 O O . PRO A 1 95 ? 12.356 21.340 6.865 1.00 75.50 95 PRO A O 1
ATOM 743 N N . LEU A 1 96 ? 11.148 19.596 6.163 1.00 73.19 96 LEU A N 1
ATOM 744 C CA . LEU A 1 96 ? 10.648 19.248 7.497 1.00 73.19 96 LEU A CA 1
ATOM 745 C C . LEU A 1 96 ? 11.690 18.443 8.297 1.00 73.19 96 LEU A C 1
ATOM 747 O O . LEU A 1 96 ? 11.604 18.362 9.521 1.00 73.19 96 LEU A O 1
ATOM 751 N N . VAL A 1 97 ? 12.649 17.820 7.599 1.00 75.62 97 VAL A N 1
ATOM 752 C CA . VAL A 1 97 ? 13.772 17.072 8.175 1.00 75.62 97 VAL A CA 1
ATOM 753 C C . VAL A 1 97 ? 15.083 17.528 7.505 1.00 75.62 97 VAL A C 1
ATOM 755 O O . VAL A 1 97 ? 15.407 17.036 6.418 1.00 75.62 97 VAL A O 1
ATOM 758 N N . PRO A 1 98 ? 15.836 18.462 8.122 1.00 72.25 98 PRO A N 1
ATOM 759 C CA . PRO A 1 98 ? 17.035 19.073 7.532 1.00 72.25 98 PRO A CA 1
ATOM 760 C C . PRO A 1 98 ? 18.120 18.063 7.139 1.00 72.25 98 PRO A C 1
ATOM 762 O O . PRO A 1 98 ? 18.684 18.168 6.052 1.00 72.25 98 PRO A O 1
ATOM 765 N N . ASP A 1 99 ? 18.337 17.031 7.957 1.00 71.25 99 ASP A N 1
ATOM 766 C CA . ASP A 1 99 ? 19.340 15.987 7.702 1.00 71.25 99 ASP A CA 1
ATOM 767 C C . ASP A 1 99 ? 19.053 15.222 6.398 1.00 71.25 99 ASP A C 1
ATOM 769 O O . ASP A 1 99 ? 19.947 14.958 5.595 1.00 71.25 99 ASP A O 1
ATOM 773 N N . ILE A 1 100 ? 17.776 14.906 6.143 1.00 73.31 100 ILE A N 1
ATOM 774 C CA . ILE A 1 100 ? 17.352 14.212 4.917 1.00 73.31 100 ILE A CA 1
ATOM 775 C C . ILE A 1 100 ? 17.517 15.138 3.705 1.00 73.31 100 ILE A C 1
ATOM 777 O O . ILE A 1 100 ? 17.881 14.679 2.623 1.00 73.31 100 ILE A O 1
ATOM 781 N N . ALA A 1 101 ? 17.277 16.439 3.878 1.00 72.19 101 ALA A N 1
ATOM 782 C CA . ALA A 1 101 ? 17.438 17.433 2.824 1.00 72.19 101 ALA A CA 1
ATOM 783 C C . ALA A 1 101 ? 18.905 17.661 2.446 1.00 72.19 101 ALA A C 1
ATOM 785 O O . ALA A 1 101 ? 19.204 17.757 1.258 1.00 72.19 101 ALA A O 1
ATOM 786 N N . GLN A 1 102 ? 19.821 17.681 3.419 1.00 73.44 102 GLN A N 1
ATOM 787 C CA . GLN A 1 102 ? 21.262 17.754 3.159 1.00 73.44 102 GLN A CA 1
ATOM 788 C C . GLN A 1 102 ? 21.747 16.536 2.371 1.00 73.44 102 GLN A C 1
ATOM 790 O O . GLN A 1 102 ? 22.379 16.704 1.332 1.00 73.44 102 GLN A O 1
ATOM 795 N N . ILE A 1 103 ? 21.364 15.323 2.792 1.00 74.25 103 ILE A N 1
ATOM 796 C CA . ILE A 1 103 ? 21.686 14.085 2.062 1.00 74.25 103 ILE A CA 1
ATOM 797 C C . ILE A 1 103 ? 21.127 14.142 0.632 1.00 74.25 103 ILE A C 1
ATOM 799 O O . ILE A 1 103 ? 21.828 13.815 -0.323 1.00 74.25 103 ILE A O 1
ATOM 803 N N . TYR A 1 104 ? 19.885 14.609 0.470 1.00 65.94 104 TYR A N 1
ATOM 804 C CA . TYR A 1 104 ? 19.250 14.753 -0.840 1.00 65.94 104 TYR A CA 1
ATOM 805 C C . TYR A 1 104 ? 19.972 15.766 -1.746 1.00 65.94 104 TYR A C 1
ATOM 807 O O . TYR A 1 104 ? 20.179 15.477 -2.924 1.00 65.94 104 TYR A O 1
ATOM 815 N N . LYS A 1 105 ? 20.398 16.924 -1.217 1.00 68.94 105 LYS A N 1
ATOM 816 C CA . LYS A 1 105 ? 21.176 17.931 -1.964 1.00 68.94 105 LYS A CA 1
ATOM 817 C C . LYS A 1 105 ? 22.548 17.380 -2.378 1.00 68.94 105 LYS A C 1
ATOM 819 O O . LYS A 1 105 ? 22.907 17.476 -3.549 1.00 68.94 105 LYS A O 1
ATOM 824 N N . SER A 1 106 ? 23.260 16.722 -1.460 1.00 67.44 106 SER A N 1
ATOM 825 C CA . SER A 1 106 ? 24.579 16.129 -1.723 1.00 67.44 106 SER A CA 1
ATOM 826 C C . SER A 1 106 ? 24.551 14.980 -2.740 1.00 67.44 106 SER A C 1
ATOM 828 O O . SER A 1 106 ? 25.502 14.817 -3.503 1.00 67.44 106 SER A O 1
ATOM 830 N N . ASP A 1 107 ? 23.481 14.180 -2.773 1.00 60.00 107 ASP A N 1
ATOM 831 C CA . ASP A 1 107 ? 23.308 13.112 -3.770 1.00 60.00 107 ASP A CA 1
ATOM 832 C C . ASP A 1 107 ? 22.969 13.672 -5.165 1.00 60.00 107 ASP A C 1
ATOM 834 O O . ASP A 1 107 ? 23.389 13.100 -6.175 1.00 60.00 107 ASP A O 1
ATOM 838 N N . LYS A 1 108 ? 22.259 14.810 -5.233 1.00 52.97 108 LYS A N 1
ATOM 839 C CA . LYS A 1 108 ? 21.875 15.475 -6.491 1.00 52.97 108 LYS A CA 1
ATOM 840 C C . LYS A 1 108 ? 23.074 16.126 -7.196 1.00 52.97 108 LYS A C 1
ATOM 842 O O . LYS A 1 108 ? 23.178 16.027 -8.415 1.00 52.97 108 LYS A O 1
ATOM 847 N N . GLU A 1 109 ? 24.003 16.720 -6.444 1.00 47.75 109 GLU A N 1
ATOM 848 C CA . GLU A 1 109 ? 25.251 17.298 -6.981 1.00 47.75 109 GLU A CA 1
ATOM 849 C C . GLU A 1 109 ? 26.217 16.242 -7.541 1.00 47.75 109 GLU A C 1
ATOM 851 O O . GLU A 1 109 ? 26.969 16.514 -8.473 1.00 47.75 109 GLU A O 1
ATOM 856 N N . LYS A 1 110 ? 26.170 15.005 -7.031 1.00 45.91 110 LYS A N 1
ATOM 857 C CA . LYS A 1 110 ? 27.035 13.900 -7.481 1.00 45.91 110 LYS A CA 1
ATOM 858 C C . LYS A 1 110 ? 26.562 13.211 -8.768 1.00 45.91 110 LYS A C 1
ATOM 860 O O . LYS A 1 110 ? 27.155 12.209 -9.164 1.00 45.91 110 LYS A O 1
ATOM 865 N N . GLY A 1 111 ? 25.492 13.691 -9.414 1.00 36.00 111 GLY A N 1
ATOM 866 C CA . GLY A 1 111 ? 25.013 13.158 -10.698 1.00 36.00 111 GLY A CA 1
ATOM 867 C C . GLY A 1 111 ? 24.589 11.680 -10.665 1.00 36.00 111 GLY A C 1
ATOM 868 O O . GLY A 1 111 ? 24.536 11.024 -11.704 1.00 36.00 111 GLY A O 1
ATOM 869 N N . CYS A 1 112 ? 24.294 11.124 -9.485 1.00 34.00 112 CYS A N 1
ATOM 870 C CA . CYS A 1 112 ? 23.809 9.754 -9.334 1.00 34.00 112 CYS A CA 1
ATOM 871 C C . CYS A 1 112 ? 22.276 9.796 -9.293 1.00 34.00 112 CYS A C 1
ATOM 873 O O . CYS A 1 112 ? 21.707 10.347 -8.356 1.00 34.00 112 CYS A O 1
ATOM 875 N N . GLY A 1 113 ? 21.615 9.262 -10.327 1.00 35.25 113 GLY A N 1
ATOM 876 C CA . GLY A 1 113 ? 20.169 9.382 -10.559 1.00 35.25 113 GLY A CA 1
ATOM 877 C C . GLY A 1 113 ? 19.287 9.256 -9.308 1.00 35.25 113 GLY A C 1
ATOM 878 O O . GLY A 1 113 ? 19.530 8.424 -8.427 1.00 35.25 113 GLY A O 1
ATOM 879 N N . VAL A 1 114 ? 18.252 10.101 -9.266 1.00 34.47 114 VAL A N 1
ATOM 880 C CA . VAL A 1 114 ? 17.261 10.294 -8.194 1.00 34.47 114 VAL A CA 1
ATOM 881 C C . VAL A 1 114 ? 16.492 8.996 -7.918 1.00 34.47 114 VAL A C 1
ATOM 883 O O . VAL A 1 114 ? 15.359 8.831 -8.330 1.00 34.47 114 VAL A O 1
ATOM 886 N N . GLY A 1 115 ? 17.120 8.044 -7.230 1.00 38.12 115 GLY A N 1
ATOM 887 C CA . GLY A 1 115 ? 16.525 6.732 -6.952 1.00 38.12 115 GLY A CA 1
ATOM 888 C C . GLY A 1 115 ? 17.088 6.019 -5.720 1.00 38.12 115 GLY A C 1
ATOM 889 O O . GLY A 1 115 ? 16.551 4.996 -5.302 1.00 38.12 115 GLY A O 1
ATOM 890 N N . ARG A 1 116 ? 18.154 6.541 -5.092 1.00 38.84 116 ARG A N 1
ATOM 891 C CA . ARG A 1 116 ? 18.802 5.891 -3.933 1.00 38.84 116 ARG A CA 1
ATOM 892 C C . ARG A 1 116 ? 18.374 6.439 -2.568 1.00 38.84 116 ARG A C 1
ATOM 894 O O . ARG A 1 116 ? 18.386 5.672 -1.606 1.00 38.84 116 ARG A O 1
ATOM 901 N N . ALA A 1 117 ? 17.928 7.694 -2.478 1.00 36.56 117 ALA A N 1
ATOM 902 C CA . ALA A 1 117 ? 17.612 8.324 -1.193 1.00 36.56 117 ALA A CA 1
ATOM 903 C C . ALA A 1 117 ? 16.341 7.752 -0.528 1.00 36.56 117 ALA A C 1
ATOM 905 O O . ALA A 1 117 ? 16.393 7.378 0.642 1.00 36.56 117 ALA A O 1
ATOM 906 N N . ALA A 1 118 ? 15.221 7.561 -1.244 1.00 37.34 118 ALA A N 1
ATOM 907 C CA . ALA A 1 118 ? 14.040 6.937 -0.617 1.00 37.34 118 ALA A CA 1
ATOM 908 C C . ALA A 1 118 ? 14.104 5.404 -0.526 1.00 37.34 118 ALA A C 1
ATOM 910 O O . ALA A 1 118 ? 13.378 4.784 0.256 1.00 37.34 118 ALA A O 1
ATOM 911 N N . GLU A 1 119 ? 15.059 4.787 -1.222 1.00 35.12 119 GLU A N 1
ATOM 912 C CA . GLU A 1 119 ? 15.439 3.406 -0.957 1.00 35.12 119 GLU A CA 1
ATOM 913 C C . GLU A 1 119 ? 16.221 3.229 0.345 1.00 35.12 119 GLU A C 1
ATOM 915 O O . GLU A 1 119 ? 16.340 2.091 0.795 1.00 35.12 119 GLU A O 1
ATOM 920 N N . ALA A 1 120 ? 16.765 4.291 0.947 1.00 36.38 120 ALA A N 1
ATOM 921 C CA . ALA A 1 120 ? 17.487 4.192 2.212 1.00 36.38 120 ALA A CA 1
ATOM 922 C C . ALA A 1 120 ? 16.537 4.041 3.414 1.00 36.38 120 ALA A C 1
ATOM 924 O O . ALA A 1 120 ? 16.864 3.334 4.365 1.00 36.38 120 ALA A O 1
ATOM 925 N N . GLY A 1 121 ? 15.334 4.627 3.364 1.00 37.22 121 GLY A N 1
ATOM 926 C CA . GLY A 1 121 ? 14.460 4.694 4.541 1.00 37.22 121 GLY A CA 1
ATOM 927 C C . GLY A 1 121 ? 13.197 3.830 4.522 1.00 37.22 121 GLY A C 1
ATOM 928 O O . GLY A 1 121 ? 12.533 3.707 5.552 1.00 37.22 121 GLY A O 1
ATOM 929 N N . CYS A 1 122 ? 12.876 3.150 3.417 1.00 33.69 122 CYS A N 1
ATOM 930 C CA . CYS A 1 122 ? 11.814 2.142 3.408 1.00 33.69 122 CYS A CA 1
ATOM 931 C C . CYS A 1 122 ? 12.414 0.727 3.520 1.00 33.69 122 CYS A C 1
ATOM 933 O O . CYS A 1 122 ? 12.538 -0.006 2.543 1.00 33.69 122 CYS A O 1
ATOM 935 N N . CYS A 1 123 ? 12.767 0.335 4.749 1.00 30.59 123 CYS A N 1
ATOM 936 C CA . CYS A 1 123 ? 13.280 -0.994 5.114 1.00 30.59 123 CYS A CA 1
ATOM 937 C C . CYS A 1 123 ? 14.665 -1.378 4.562 1.00 30.59 123 CYS A C 1
ATOM 939 O O . CYS A 1 123 ? 14.854 -2.539 4.193 1.00 30.59 123 CYS A O 1
ATOM 941 N N . ARG A 1 124 ? 15.670 -0.494 4.627 1.00 34.22 124 ARG A N 1
ATOM 942 C CA . ARG A 1 124 ? 17.026 -1.020 4.814 1.00 34.22 124 ARG A CA 1
ATOM 943 C C . ARG A 1 124 ? 17.216 -1.351 6.287 1.00 34.22 124 ARG A C 1
ATOM 945 O O . ARG A 1 124 ? 17.575 -0.509 7.097 1.00 34.22 124 ARG A O 1
ATOM 952 N N . THR A 1 125 ? 17.035 -2.623 6.633 1.00 31.47 125 THR A N 1
ATOM 953 C CA . THR A 1 125 ? 18.097 -3.224 7.442 1.00 31.47 125 THR A CA 1
ATOM 954 C C . THR A 1 125 ? 19.374 -2.980 6.627 1.00 31.47 125 THR A C 1
ATOM 956 O O . THR A 1 125 ? 19.355 -3.167 5.403 1.00 31.47 125 THR A O 1
ATOM 959 N N . MET A 1 126 ? 20.445 -2.469 7.240 1.00 32.25 126 MET A N 1
ATOM 960 C CA . MET A 1 126 ? 21.693 -2.125 6.532 1.00 32.25 126 MET A CA 1
ATOM 961 C C . MET A 1 126 ? 22.176 -3.235 5.572 1.00 32.25 126 MET A C 1
ATOM 963 O O . MET A 1 126 ? 22.751 -2.956 4.530 1.00 32.25 126 MET A O 1
ATOM 967 N N . SER A 1 127 ? 21.773 -4.478 5.841 1.00 40.75 127 SER A N 1
ATOM 968 C CA . SER A 1 127 ? 21.942 -5.677 5.018 1.00 40.75 127 SER A CA 1
ATOM 969 C C . SER A 1 127 ? 21.421 -5.617 3.563 1.00 40.75 127 SER A C 1
ATOM 971 O O . SER A 1 127 ? 21.932 -6.332 2.703 1.00 40.75 127 SER A O 1
ATOM 973 N N . SER A 1 128 ? 20.417 -4.793 3.237 1.00 45.06 128 SER A N 1
ATOM 974 C CA . SER A 1 128 ? 19.862 -4.724 1.866 1.00 45.06 128 SER A CA 1
ATOM 975 C C . SER A 1 128 ? 20.591 -3.754 0.927 1.00 45.06 128 SER A C 1
ATOM 977 O O . SER A 1 128 ? 20.413 -3.859 -0.287 1.00 45.06 128 SER A O 1
ATOM 979 N N . ALA A 1 129 ? 21.406 -2.839 1.467 1.00 50.59 129 ALA A N 1
ATOM 980 C CA . ALA A 1 129 ? 22.171 -1.856 0.694 1.00 50.59 129 ALA A CA 1
ATOM 981 C C . ALA A 1 129 ? 23.293 -2.500 -0.135 1.00 50.59 129 ALA A C 1
ATOM 983 O O . ALA A 1 129 ? 23.621 -2.015 -1.213 1.00 50.59 129 ALA A O 1
ATOM 984 N N . GLU A 1 130 ? 23.843 -3.601 0.370 1.00 66.00 130 GLU A N 1
ATOM 985 C CA . GLU A 1 130 ? 25.015 -4.280 -0.190 1.00 66.00 130 GLU A CA 1
ATOM 986 C C . GLU A 1 130 ? 24.644 -5.364 -1.204 1.00 66.00 130 GLU A C 1
ATOM 988 O O . GLU A 1 130 ? 25.488 -5.827 -1.965 1.00 66.00 130 GLU A O 1
ATOM 993 N N . ARG A 1 131 ? 23.371 -5.779 -1.245 1.00 81.19 131 ARG A N 1
ATOM 994 C CA . ARG A 1 131 ? 22.926 -6.833 -2.154 1.00 81.19 131 ARG A CA 1
ATOM 995 C C . ARG A 1 131 ? 22.823 -6.292 -3.586 1.00 81.19 131 ARG A C 1
ATOM 997 O O . ARG A 1 131 ? 21.970 -5.432 -3.833 1.00 81.19 131 ARG A O 1
ATOM 1004 N N . PRO A 1 132 ? 23.531 -6.886 -4.566 1.00 87.75 132 PRO A N 1
ATOM 1005 C CA . PRO A 1 132 ? 23.385 -6.509 -5.966 1.00 87.75 132 PRO A CA 1
ATOM 1006 C C . PRO A 1 132 ? 21.929 -6.634 -6.426 1.00 87.75 132 PRO A C 1
ATOM 1008 O O . PRO A 1 132 ? 21.232 -7.623 -6.133 1.00 87.75 132 PRO A O 1
ATOM 1011 N N . LYS A 1 133 ? 21.453 -5.630 -7.164 1.00 82.94 133 LYS A N 1
ATOM 1012 C CA . LYS A 1 133 ? 20.107 -5.612 -7.745 1.00 82.94 133 LYS A CA 1
ATOM 1013 C C . LYS A 1 133 ? 20.123 -6.150 -9.159 1.00 82.94 133 LYS A C 1
ATOM 1015 O O . LYS A 1 133 ? 21.090 -5.974 -9.887 1.00 82.94 133 LYS A O 1
ATOM 1020 N N . ARG A 1 134 ? 19.006 -6.762 -9.548 1.00 83.75 134 ARG A N 1
ATOM 1021 C CA . ARG A 1 134 ? 18.830 -7.237 -10.920 1.00 83.75 134 ARG A CA 1
ATOM 1022 C C . ARG A 1 134 ? 18.909 -6.052 -11.887 1.00 83.75 134 ARG A C 1
ATOM 1024 O O . ARG A 1 134 ? 18.291 -5.025 -11.596 1.00 83.75 134 ARG A O 1
ATOM 1031 N N . PRO A 1 135 ? 19.611 -6.198 -13.018 1.00 88.69 135 PRO A N 1
ATOM 1032 C CA . PRO A 1 135 ? 19.693 -5.142 -14.010 1.00 88.69 135 PRO A CA 1
ATOM 1033 C C . PRO A 1 135 ? 18.340 -4.945 -14.698 1.00 88.69 135 PRO A C 1
ATOM 1035 O O . PRO A 1 135 ? 17.501 -5.852 -14.746 1.00 88.69 135 PRO A O 1
ATOM 1038 N N . LEU A 1 136 ? 18.140 -3.751 -15.255 1.00 87.19 136 LEU A N 1
ATOM 1039 C CA . LEU A 1 136 ? 16.945 -3.429 -16.029 1.00 87.19 136 LEU A CA 1
ATOM 1040 C C . LEU A 1 136 ? 16.846 -4.326 -17.270 1.00 87.19 136 LEU A C 1
ATOM 1042 O O . LEU A 1 136 ? 17.848 -4.589 -17.945 1.00 87.19 136 LEU A O 1
ATOM 1046 N N . SER A 1 137 ? 15.623 -4.763 -17.584 1.00 89.00 137 SER A N 1
ATOM 1047 C CA . SER A 1 137 ? 15.314 -5.430 -18.859 1.00 89.00 137 SER A CA 1
ATOM 1048 C C . SER A 1 137 ? 15.504 -4.475 -20.043 1.00 89.00 137 SER A C 1
ATOM 1050 O O . SER A 1 137 ? 15.453 -3.262 -19.843 1.00 89.00 137 SER A O 1
ATOM 1052 N N . ALA A 1 138 ? 15.637 -5.005 -21.262 1.00 92.31 138 ALA A N 1
ATOM 1053 C CA . ALA A 1 138 ? 15.787 -4.201 -22.478 1.00 92.31 138 ALA A CA 1
ATOM 1054 C C . ALA A 1 138 ? 14.681 -3.139 -22.627 1.00 92.31 138 ALA A C 1
ATOM 1056 O O . ALA A 1 138 ? 14.978 -1.963 -22.811 1.00 92.31 138 ALA A O 1
ATOM 1057 N N . TYR A 1 139 ? 13.420 -3.523 -22.404 1.00 87.75 139 TYR A N 1
ATOM 1058 C CA . TYR A 1 139 ? 12.284 -2.598 -22.432 1.00 87.75 139 TYR A CA 1
ATOM 1059 C C . TYR A 1 139 ? 12.374 -1.485 -21.376 1.00 87.75 139 TYR A C 1
ATOM 1061 O O . TYR A 1 139 ? 12.155 -0.318 -21.681 1.00 87.75 139 TYR A O 1
ATOM 1069 N N . PHE A 1 140 ? 12.715 -1.822 -20.127 1.00 87.12 140 PHE A N 1
ATOM 1070 C CA . PHE A 1 140 ? 12.825 -0.816 -19.060 1.00 87.12 140 PHE A CA 1
ATOM 1071 C C . PHE A 1 140 ? 14.019 0.132 -19.250 1.00 87.12 140 PHE A C 1
ATOM 1073 O O . PHE A 1 140 ? 13.942 1.281 -18.830 1.00 87.12 140 PHE A O 1
ATOM 1080 N N . ARG A 1 141 ? 15.093 -0.314 -19.917 1.00 90.38 141 ARG A N 1
ATOM 1081 C CA . ARG A 1 141 ? 16.184 0.574 -20.354 1.00 90.38 141 ARG A CA 1
ATOM 1082 C C . ARG A 1 141 ? 15.699 1.551 -21.411 1.00 90.38 141 ARG A C 1
ATOM 1084 O O . ARG A 1 141 ? 15.882 2.746 -21.247 1.00 90.38 141 ARG A O 1
ATOM 1091 N N . PHE A 1 142 ? 15.023 1.037 -22.439 1.00 91.69 142 PHE A N 1
ATOM 1092 C CA . PHE A 1 142 ? 14.412 1.866 -23.471 1.00 91.69 142 PHE A CA 1
ATOM 1093 C C . PHE A 1 142 ? 13.467 2.910 -22.864 1.00 91.69 142 PHE A C 1
ATOM 1095 O O . PHE A 1 142 ? 13.571 4.084 -23.200 1.00 91.69 142 PHE A O 1
ATOM 1102 N N . LEU A 1 143 ? 12.600 2.505 -21.929 1.00 87.75 143 LEU A N 1
ATOM 1103 C CA . LEU A 1 143 ? 11.726 3.416 -21.187 1.00 87.75 143 LEU A CA 1
ATOM 1104 C C . LEU A 1 143 ? 12.523 4.529 -20.507 1.00 87.75 143 LEU A C 1
ATOM 1106 O O . LEU A 1 143 ? 12.243 5.689 -20.767 1.00 87.75 143 LEU A O 1
ATOM 1110 N N . ARG A 1 144 ? 13.515 4.190 -19.679 1.00 89.56 144 ARG A N 1
ATOM 1111 C CA . ARG A 1 144 ? 14.337 5.173 -18.960 1.00 89.56 144 ARG A CA 1
ATOM 1112 C C . ARG A 1 144 ? 15.015 6.162 -19.910 1.00 89.56 144 ARG A C 1
ATOM 1114 O O . ARG A 1 144 ? 15.000 7.360 -19.659 1.00 89.56 144 ARG A O 1
ATOM 1121 N N . ASP A 1 145 ? 15.586 5.663 -21.001 1.00 89.75 145 ASP A N 1
ATOM 1122 C CA . ASP A 1 145 ? 16.377 6.484 -21.918 1.00 89.75 145 ASP A CA 1
ATOM 1123 C C . ASP A 1 145 ? 15.483 7.401 -22.780 1.00 89.75 145 ASP A C 1
ATOM 1125 O O . ASP A 1 145 ? 15.875 8.517 -23.110 1.00 89.75 145 ASP A O 1
ATOM 1129 N N . ASN A 1 146 ? 14.260 6.966 -23.113 1.00 88.38 146 ASN A N 1
ATOM 1130 C CA . ASN A 1 146 ? 13.354 7.704 -24.005 1.00 88.38 146 ASN A CA 1
ATOM 1131 C C . ASN A 1 146 ? 12.285 8.518 -23.262 1.00 88.38 146 ASN A C 1
ATOM 1133 O O . ASN A 1 146 ? 11.729 9.463 -23.820 1.00 88.38 146 ASN A O 1
ATOM 1137 N N . GLN A 1 147 ? 11.979 8.197 -22.006 1.00 83.50 147 GLN A N 1
ATOM 1138 C CA . GLN A 1 147 ? 10.926 8.871 -21.248 1.00 83.50 147 GLN A CA 1
ATOM 1139 C C . GLN A 1 147 ? 11.141 10.392 -21.102 1.00 83.50 147 GLN A C 1
ATOM 1141 O O . GLN A 1 147 ? 10.151 11.105 -21.278 1.00 83.50 147 GLN A O 1
ATOM 1146 N N . PRO A 1 148 ? 12.356 10.933 -20.863 1.00 88.94 148 PRO A N 1
ATOM 1147 C CA . PRO A 1 148 ? 12.557 12.383 -20.792 1.00 88.94 148 PRO A CA 1
ATOM 1148 C C . PRO A 1 148 ? 12.185 13.099 -22.097 1.00 88.94 148 PRO A C 1
ATOM 1150 O O . PRO A 1 148 ? 11.440 14.078 -22.071 1.00 88.94 148 PRO A O 1
ATOM 1153 N N . ALA A 1 149 ? 12.622 12.564 -23.242 1.00 89.69 149 ALA A N 1
ATOM 1154 C CA . ALA A 1 149 ? 12.298 13.117 -24.557 1.00 89.69 149 ALA A CA 1
ATOM 1155 C C . ALA A 1 149 ? 10.788 13.046 -24.838 1.00 89.69 149 ALA A C 1
ATOM 1157 O O . ALA A 1 149 ? 10.177 14.019 -25.278 1.00 89.69 149 ALA A O 1
ATOM 1158 N N . PHE A 1 150 ? 10.152 11.921 -24.503 1.00 86.75 150 PHE A N 1
ATOM 1159 C CA . PHE A 1 150 ? 8.709 11.753 -24.665 1.00 86.75 150 PHE A CA 1
ATOM 1160 C C . PHE A 1 150 ? 7.901 12.675 -23.745 1.00 86.75 150 PHE A C 1
ATOM 1162 O O . PHE A 1 150 ? 6.850 13.162 -24.163 1.00 86.75 150 PHE A O 1
ATOM 1169 N N . ARG A 1 151 ? 8.377 12.935 -22.519 1.00 87.75 151 ARG A N 1
ATOM 1170 C CA . ARG A 1 151 ? 7.752 13.879 -21.581 1.00 87.75 151 ARG A CA 1
ATOM 1171 C C . ARG A 1 151 ? 7.849 15.312 -22.093 1.00 87.75 151 ARG A C 1
ATOM 1173 O O . ARG A 1 151 ? 6.866 16.034 -22.008 1.00 87.75 151 ARG A O 1
ATOM 1180 N N . GLN A 1 152 ? 8.987 15.707 -22.660 1.00 90.62 152 GLN A N 1
ATOM 1181 C CA . GLN A 1 152 ? 9.141 17.030 -23.275 1.00 90.62 152 GLN A CA 1
ATOM 1182 C C . GLN A 1 152 ? 8.205 17.221 -24.474 1.00 90.62 152 GLN A C 1
ATOM 1184 O O . GLN A 1 152 ? 7.620 18.286 -24.628 1.00 90.62 152 GLN A O 1
ATOM 1189 N N . GLN A 1 153 ? 8.014 16.182 -25.292 1.00 90.19 153 GLN A N 1
ATOM 1190 C CA . GLN A 1 153 ? 7.088 16.216 -26.432 1.00 90.19 153 GLN A CA 1
ATOM 1191 C C . GLN A 1 153 ? 5.611 16.116 -26.025 1.00 90.19 153 GLN A C 1
ATOM 1193 O O . GLN A 1 153 ? 4.728 16.466 -26.803 1.00 90.19 153 GLN A O 1
ATOM 1198 N N . ASN A 1 154 ? 5.323 15.596 -24.831 1.00 84.25 154 ASN A N 1
ATOM 1199 C CA . ASN A 1 154 ? 3.968 15.390 -24.332 1.00 84.25 154 ASN A CA 1
ATOM 1200 C C . ASN A 1 154 ? 3.846 15.880 -22.872 1.00 84.25 154 ASN A C 1
ATOM 1202 O O . ASN A 1 154 ? 3.613 15.056 -21.979 1.00 84.25 154 ASN A O 1
ATOM 1206 N N . PRO A 1 155 ? 4.004 17.191 -22.607 1.00 85.81 155 PRO A N 1
ATOM 1207 C CA . PRO A 1 155 ? 4.040 17.726 -21.244 1.00 85.81 155 PRO A CA 1
ATOM 1208 C C . PRO A 1 155 ? 2.705 17.557 -20.505 1.00 85.81 155 PRO A C 1
ATOM 1210 O O . PRO A 1 155 ? 2.696 17.335 -19.296 1.00 85.81 155 PRO A O 1
ATOM 1213 N N . ASP A 1 156 ? 1.588 17.567 -21.237 1.00 84.62 156 ASP A N 1
ATOM 1214 C CA . ASP A 1 156 ? 0.238 17.469 -20.668 1.00 84.62 156 ASP A CA 1
ATOM 1215 C C . ASP A 1 156 ? -0.200 16.026 -20.365 1.00 84.62 156 ASP A C 1
ATOM 1217 O O . ASP A 1 156 ? -1.230 15.793 -19.723 1.00 84.62 156 ASP A O 1
ATOM 1221 N N . LEU A 1 157 ? 0.553 15.021 -20.832 1.00 77.12 157 LEU A N 1
ATOM 1222 C CA . LEU A 1 157 ? 0.173 13.627 -20.634 1.00 77.12 157 LEU A CA 1
ATOM 1223 C C . LEU A 1 157 ? 0.542 13.128 -19.242 1.00 77.12 157 LEU A C 1
ATOM 1225 O O . LEU A 1 157 ? 1.678 13.207 -18.775 1.00 77.12 157 LEU A O 1
ATOM 1229 N N . ASN A 1 158 ? -0.433 12.471 -18.620 1.00 79.25 158 ASN A N 1
ATOM 1230 C CA . ASN A 1 158 ? -0.213 11.681 -17.421 1.00 79.25 158 ASN A CA 1
ATOM 1231 C C . ASN A 1 158 ? 0.844 10.591 -17.686 1.00 79.25 158 ASN A C 1
ATOM 1233 O O . ASN A 1 158 ? 0.783 9.900 -18.705 1.00 79.25 158 ASN A O 1
ATOM 1237 N N . SER A 1 159 ? 1.750 10.362 -16.732 1.00 67.38 159 SER A N 1
ATOM 1238 C CA . SER A 1 159 ? 2.829 9.369 -16.816 1.00 67.38 159 SER A CA 1
ATOM 1239 C C . SER A 1 159 ? 2.342 7.967 -17.218 1.00 67.38 159 SER A C 1
ATOM 1241 O O . SER A 1 159 ? 3.056 7.250 -17.910 1.00 67.38 159 SER A O 1
ATOM 1243 N N . LEU A 1 160 ? 1.113 7.570 -16.850 1.00 67.25 160 LEU A N 1
ATOM 1244 C CA . LEU A 1 160 ? 0.526 6.296 -17.306 1.00 67.25 160 LEU A CA 1
ATOM 1245 C C . LEU A 1 160 ? 0.340 6.248 -18.819 1.00 67.25 160 LEU A C 1
ATOM 1247 O O . LEU A 1 160 ? 0.666 5.250 -19.453 1.00 67.25 160 LEU A O 1
ATOM 1251 N N . GLU A 1 161 ? -0.225 7.314 -19.373 1.00 78.88 161 GLU A N 1
ATOM 1252 C CA . GLU A 1 161 ? -0.508 7.425 -20.799 1.00 78.88 161 GLU A CA 1
ATOM 1253 C C . GLU A 1 161 ? 0.794 7.608 -21.578 1.00 78.88 161 GLU A C 1
ATOM 1255 O O . GLU A 1 161 ? 0.963 7.012 -22.637 1.00 78.88 161 GLU A O 1
ATOM 1260 N N . LEU A 1 162 ? 1.766 8.314 -20.994 1.00 80.00 162 LEU A N 1
ATOM 1261 C CA . LEU A 1 162 ? 3.123 8.412 -21.521 1.00 80.00 162 LEU A CA 1
ATOM 1262 C C . LEU A 1 162 ? 3.799 7.035 -21.623 1.00 80.00 162 LEU A C 1
ATOM 1264 O O . LEU A 1 162 ? 4.301 6.665 -22.682 1.00 80.00 162 LEU A O 1
ATOM 1268 N N . VAL A 1 163 ? 3.764 6.243 -20.546 1.00 76.94 163 VAL A N 1
ATOM 1269 C CA . VAL A 1 163 ? 4.334 4.886 -20.522 1.00 76.94 163 VAL A CA 1
ATOM 1270 C C . VAL A 1 163 ? 3.586 3.953 -21.475 1.00 76.94 163 VAL A C 1
ATOM 1272 O O . VAL A 1 163 ? 4.222 3.144 -22.144 1.00 76.94 163 VAL A O 1
ATOM 1275 N N . LYS A 1 164 ? 2.257 4.072 -21.597 1.00 85.12 164 LYS A N 1
ATOM 1276 C CA . LYS A 1 164 ? 1.474 3.320 -22.594 1.00 85.12 164 LYS A CA 1
ATOM 1277 C C . LYS A 1 164 ? 1.877 3.679 -24.025 1.00 85.12 164 LYS A C 1
ATOM 1279 O O . LYS A 1 164 ? 2.068 2.769 -24.829 1.00 85.12 164 LYS A O 1
ATOM 1284 N N . LYS A 1 165 ? 2.060 4.968 -24.334 1.00 88.06 165 LYS A N 1
ATOM 1285 C CA . LYS A 1 165 ? 2.572 5.418 -25.638 1.00 88.06 165 LYS A CA 1
ATOM 1286 C C . LYS A 1 165 ? 3.968 4.851 -25.906 1.00 88.06 165 LYS A C 1
ATOM 1288 O O . LYS A 1 165 ? 4.173 4.222 -26.937 1.00 88.06 165 LYS A O 1
ATOM 1293 N N . LEU A 1 166 ? 4.889 4.963 -24.947 1.00 89.50 166 LEU A N 1
ATOM 1294 C CA . LEU A 1 166 ? 6.236 4.377 -25.030 1.00 89.50 166 LEU A CA 1
ATOM 1295 C C . LEU A 1 166 ? 6.210 2.851 -25.196 1.00 89.50 166 LEU A C 1
ATOM 1297 O O . LEU A 1 166 ? 7.034 2.294 -25.915 1.00 89.50 166 LEU A O 1
ATOM 1301 N N . ALA A 1 167 ? 5.257 2.158 -24.567 1.00 90.12 167 ALA A N 1
ATOM 1302 C CA . ALA A 1 167 ? 5.051 0.724 -24.764 1.00 90.12 167 ALA A CA 1
ATOM 1303 C C . ALA A 1 167 ? 4.614 0.392 -26.200 1.00 90.12 167 ALA A C 1
ATOM 1305 O O . ALA A 1 167 ? 5.038 -0.630 -26.740 1.00 90.12 167 ALA A O 1
ATOM 1306 N N . GLY A 1 168 ? 3.786 1.247 -26.810 1.00 92.69 168 GLY A N 1
ATOM 1307 C CA . GLY A 1 168 ? 3.424 1.170 -28.227 1.00 92.69 168 GLY A CA 1
ATOM 1308 C C . GLY A 1 168 ? 4.643 1.348 -29.130 1.00 92.69 168 GLY A C 1
ATOM 1309 O O . GLY A 1 168 ? 4.943 0.458 -29.921 1.00 92.69 168 GLY A O 1
ATOM 1310 N N . VAL A 1 169 ? 5.420 2.412 -28.910 1.00 94.06 169 VAL A N 1
ATOM 1311 C CA . VAL A 1 169 ? 6.650 2.688 -29.675 1.00 94.06 169 VAL A CA 1
ATOM 1312 C C . VAL A 1 169 ? 7.653 1.545 -29.552 1.00 94.06 169 VAL A C 1
ATOM 1314 O O . VAL A 1 169 ? 8.198 1.089 -30.551 1.00 94.06 169 VAL A O 1
ATOM 1317 N N . TRP A 1 170 ? 7.854 1.002 -28.349 1.00 94.62 170 TRP A N 1
ATOM 1318 C CA . TRP A 1 170 ? 8.697 -0.180 -28.167 1.00 94.62 170 TRP A CA 1
ATOM 1319 C C . TRP A 1 170 ? 8.192 -1.382 -28.969 1.00 94.62 170 TRP A C 1
ATOM 1321 O O . TRP A 1 170 ? 8.994 -2.153 -29.486 1.00 94.62 170 TRP A O 1
ATOM 1331 N N . ARG A 1 171 ? 6.875 -1.581 -29.091 1.00 95.75 171 ARG A N 1
ATOM 1332 C CA . ARG A 1 171 ? 6.318 -2.698 -29.864 1.00 95.75 171 ARG A CA 1
ATOM 1333 C C . ARG A 1 171 ? 6.667 -2.564 -31.345 1.00 95.75 171 ARG A C 1
ATOM 1335 O O . ARG A 1 171 ? 7.126 -3.547 -31.924 1.00 95.75 171 ARG A O 1
ATOM 1342 N N . GLU A 1 172 ? 6.540 -1.361 -31.890 1.00 94.94 172 GLU A N 1
ATOM 1343 C CA . GLU A 1 172 ? 6.802 -1.023 -33.296 1.00 94.94 172 GLU A CA 1
ATOM 1344 C C . GLU A 1 172 ? 8.296 -0.879 -33.626 1.00 94.94 172 GLU A C 1
ATOM 1346 O O . GLU A 1 172 ? 8.686 -0.985 -34.786 1.00 94.94 172 GLU A O 1
ATOM 1351 N N . LEU A 1 173 ? 9.151 -0.703 -32.613 1.00 95.06 173 LEU A N 1
ATOM 1352 C CA . LEU A 1 173 ? 10.589 -0.519 -32.796 1.00 95.06 173 LEU A CA 1
ATOM 1353 C C . LEU A 1 173 ? 11.225 -1.703 -33.565 1.00 95.06 173 LEU A C 1
ATOM 1355 O O . LEU A 1 173 ? 11.005 -2.862 -33.179 1.00 95.06 173 LEU A O 1
ATOM 1359 N N . PRO A 1 174 ? 12.050 -1.457 -34.602 1.00 96.62 174 PRO A N 1
ATOM 1360 C CA . PRO A 1 174 ? 12.718 -2.516 -35.352 1.00 96.62 174 PRO A CA 1
ATOM 1361 C C . PRO A 1 174 ? 13.606 -3.405 -34.476 1.00 96.62 174 PRO A C 1
ATOM 1363 O O . PRO A 1 174 ? 14.182 -2.961 -33.478 1.00 96.62 174 PRO A O 1
ATOM 1366 N N . ALA A 1 175 ? 13.770 -4.666 -34.885 1.00 95.00 175 ALA A N 1
ATOM 1367 C CA . ALA A 1 175 ? 14.589 -5.635 -34.158 1.00 95.00 175 ALA A CA 1
ATOM 1368 C C . ALA A 1 175 ? 16.046 -5.169 -33.986 1.00 95.00 175 ALA A C 1
ATOM 1370 O O . ALA A 1 175 ? 16.613 -5.365 -32.916 1.00 95.00 175 ALA A O 1
ATOM 1371 N N . SER A 1 176 ? 16.614 -4.484 -34.983 1.00 95.12 176 SER A N 1
ATOM 1372 C CA . SER A 1 176 ? 17.977 -3.934 -34.933 1.00 95.12 176 SER A CA 1
ATOM 1373 C C . SER A 1 176 ? 18.162 -2.911 -33.808 1.00 95.12 176 SER A C 1
ATOM 1375 O O . SER A 1 176 ? 19.147 -2.959 -33.076 1.00 95.12 176 SER A O 1
ATOM 1377 N N . GLN A 1 177 ? 17.187 -2.024 -33.607 1.00 92.69 177 GLN A N 1
ATOM 1378 C CA . GLN A 1 177 ? 17.233 -1.019 -32.542 1.00 92.69 177 GLN A CA 1
ATOM 1379 C C . GLN A 1 177 ? 16.953 -1.642 -31.167 1.00 92.69 177 GLN A C 1
ATOM 1381 O O . GLN A 1 177 ? 17.605 -1.300 -30.181 1.00 92.69 177 GLN A O 1
ATOM 1386 N N . LYS A 1 178 ? 16.044 -2.626 -31.093 1.00 94.19 178 LYS A N 1
ATOM 1387 C CA . LYS A 1 178 ? 15.818 -3.424 -29.872 1.00 94.19 178 LYS A CA 1
ATOM 1388 C C . LYS A 1 178 ? 17.062 -4.213 -29.456 1.00 94.19 178 LYS A C 1
ATOM 1390 O O . LYS A 1 178 ? 17.314 -4.363 -28.260 1.00 94.19 178 LYS A O 1
ATOM 1395 N N . GLN A 1 179 ? 17.840 -4.699 -30.424 1.00 95.38 179 GLN A N 1
ATOM 1396 C CA . GLN A 1 179 ? 19.021 -5.525 -30.187 1.00 95.38 179 GLN A CA 1
ATOM 1397 C C . GLN A 1 179 ? 20.078 -4.791 -29.357 1.00 95.38 179 GLN A C 1
ATOM 1399 O O . GLN A 1 179 ? 20.653 -5.397 -28.458 1.00 95.38 179 GLN A O 1
ATOM 1404 N N . VAL A 1 180 ? 20.259 -3.482 -29.561 1.00 95.50 180 VAL A N 1
ATOM 1405 C CA . VAL A 1 180 ? 21.169 -2.653 -28.748 1.00 95.50 180 VAL A CA 1
ATOM 1406 C C . VAL A 1 180 ? 20.823 -2.750 -27.256 1.00 95.50 180 VAL A C 1
ATOM 1408 O O . VAL A 1 180 ? 21.697 -2.965 -26.413 1.00 95.50 180 VAL A O 1
ATOM 1411 N N . TYR A 1 181 ? 19.534 -2.673 -26.916 1.00 94.69 181 TYR A N 1
ATOM 1412 C CA . TYR A 1 181 ? 19.067 -2.781 -25.533 1.00 94.69 181 TYR A CA 1
ATOM 1413 C C . TYR A 1 181 ? 19.166 -4.206 -24.971 1.00 94.69 181 TYR A C 1
ATOM 1415 O O . TYR A 1 181 ? 19.431 -4.372 -23.776 1.00 94.69 181 TYR A O 1
ATOM 1423 N N . GLU A 1 182 ? 18.968 -5.237 -25.798 1.00 94.69 182 GLU A N 1
ATOM 1424 C CA . GLU A 1 182 ? 19.141 -6.636 -25.382 1.00 94.69 182 GLU A CA 1
ATOM 1425 C C . GLU A 1 182 ? 20.614 -6.989 -25.138 1.00 94.69 182 GLU A C 1
ATOM 1427 O O . GLU A 1 182 ? 20.925 -7.631 -24.134 1.00 94.69 182 GLU A O 1
ATOM 1432 N N . GLU A 1 183 ? 21.542 -6.519 -25.972 1.00 95.31 183 GLU A N 1
ATOM 1433 C CA . GLU A 1 183 ? 22.979 -6.712 -25.741 1.00 95.31 183 GLU A CA 1
ATOM 1434 C C . GLU A 1 183 ? 23.458 -5.966 -24.488 1.00 95.31 183 GLU A C 1
ATOM 1436 O O . GLU A 1 183 ? 24.180 -6.527 -23.654 1.00 95.31 183 GLU A O 1
ATOM 1441 N N . ALA A 1 184 ? 22.975 -4.737 -24.270 1.00 93.56 184 ALA A N 1
ATOM 1442 C CA . ALA A 1 184 ? 23.246 -4.000 -23.038 1.00 93.56 184 ALA A CA 1
ATOM 1443 C C . ALA A 1 184 ? 22.712 -4.751 -21.802 1.00 93.56 184 ALA A C 1
ATOM 1445 O O . ALA A 1 184 ? 23.386 -4.845 -20.772 1.00 93.56 184 ALA A O 1
ATOM 1446 N N . ARG A 1 185 ? 21.516 -5.348 -21.902 1.00 93.94 185 ARG A N 1
ATOM 1447 C CA . ARG A 1 185 ? 20.941 -6.189 -20.844 1.00 93.94 185 ARG A CA 1
ATOM 1448 C C . ARG A 1 185 ? 21.792 -7.430 -20.578 1.00 93.94 185 ARG A C 1
ATOM 1450 O O . ARG A 1 185 ? 22.028 -7.726 -19.408 1.00 93.94 185 ARG A O 1
ATOM 1457 N N . LYS A 1 186 ? 22.237 -8.152 -21.612 1.00 94.50 186 LYS A N 1
ATOM 1458 C CA . LYS A 1 186 ? 23.114 -9.330 -21.462 1.00 94.50 186 LYS A CA 1
ATOM 1459 C C . LYS A 1 186 ? 24.411 -8.957 -20.750 1.00 94.50 186 LYS A C 1
ATOM 1461 O O . LYS A 1 186 ? 24.818 -9.644 -19.815 1.00 94.50 186 LYS A O 1
ATOM 1466 N N . THR A 1 187 ? 25.015 -7.843 -21.151 1.00 95.50 187 THR A N 1
ATOM 1467 C CA . THR A 1 187 ? 26.256 -7.334 -20.556 1.00 95.50 187 THR A CA 1
ATOM 1468 C C . THR A 1 187 ? 26.081 -7.033 -19.070 1.00 95.50 187 THR A C 1
ATOM 1470 O O . THR A 1 187 ? 26.845 -7.521 -18.238 1.00 95.50 187 THR A O 1
ATOM 1473 N N . ASP A 1 188 ? 25.038 -6.292 -18.703 1.00 91.94 188 ASP A N 1
ATOM 1474 C CA . ASP A 1 188 ? 24.797 -5.970 -17.295 1.00 91.94 188 ASP A CA 1
ATOM 1475 C C . ASP A 1 188 ? 24.327 -7.175 -16.479 1.00 91.94 188 ASP A C 1
ATOM 1477 O O . ASP A 1 188 ? 24.523 -7.207 -15.267 1.00 91.94 188 ASP A O 1
ATOM 1481 N N . TRP A 1 189 ? 23.725 -8.178 -17.121 1.00 93.69 189 TRP A N 1
ATOM 1482 C CA . TRP A 1 189 ? 23.411 -9.445 -16.470 1.00 93.69 189 TRP A CA 1
ATOM 1483 C C . TRP A 1 189 ? 24.677 -10.204 -16.072 1.00 93.69 189 TRP A C 1
ATOM 1485 O O . TRP A 1 189 ? 24.758 -10.641 -14.928 1.00 93.69 189 TRP A O 1
ATOM 1495 N N . ARG A 1 190 ? 25.691 -10.271 -16.946 1.00 96.12 190 ARG A N 1
ATOM 1496 C CA . ARG A 1 190 ? 26.996 -10.867 -16.602 1.00 96.12 190 ARG A CA 1
ATOM 1497 C C . ARG A 1 190 ? 27.646 -10.149 -15.418 1.00 96.12 190 ARG A C 1
ATOM 1499 O O . ARG A 1 190 ? 27.972 -10.784 -14.421 1.00 96.12 190 ARG A O 1
ATOM 1506 N N . LYS A 1 191 ? 27.707 -8.811 -15.467 1.00 94.00 191 LYS A N 1
ATOM 1507 C CA . LYS A 1 191 ? 28.209 -7.991 -14.345 1.00 94.00 191 LYS A CA 1
ATOM 1508 C C . LYS A 1 191 ? 27.434 -8.256 -13.052 1.00 94.00 191 LYS A C 1
ATOM 1510 O O . LYS A 1 191 ? 28.016 -8.350 -11.976 1.00 94.00 191 LYS A O 1
ATOM 1515 N N . TYR A 1 192 ? 26.110 -8.376 -13.141 1.00 92.19 192 TYR A N 1
ATOM 1516 C CA . TYR A 1 192 ? 25.258 -8.681 -11.995 1.00 92.19 192 TYR A CA 1
ATOM 1517 C C . TYR A 1 192 ? 25.538 -10.066 -11.404 1.00 92.19 192 TYR A C 1
ATOM 1519 O O . TYR A 1 192 ? 25.539 -10.214 -10.183 1.00 92.19 192 TYR A O 1
ATOM 1527 N N . GLU A 1 193 ? 25.757 -11.077 -12.243 1.00 94.75 193 GLU A N 1
ATOM 1528 C CA . GLU A 1 193 ? 26.080 -12.434 -11.801 1.00 94.75 193 GLU A CA 1
ATOM 1529 C C . GLU A 1 193 ? 27.414 -12.478 -11.059 1.00 94.75 193 GLU A C 1
ATOM 1531 O O . GLU A 1 193 ? 27.464 -13.020 -9.954 1.00 94.75 193 GLU A O 1
ATOM 1536 N N . GLU A 1 194 ? 28.444 -11.831 -11.605 1.00 94.56 194 GLU A N 1
ATOM 1537 C CA . GLU A 1 194 ? 29.755 -11.682 -10.962 1.00 94.56 194 GLU A CA 1
ATOM 1538 C C . GLU A 1 194 ? 29.631 -10.976 -9.605 1.00 94.56 194 GLU A C 1
ATOM 1540 O O . GLU A 1 194 ? 30.066 -11.502 -8.578 1.00 94.56 194 GLU A O 1
ATOM 1545 N N . GLN A 1 195 ? 28.945 -9.828 -9.562 1.00 92.44 195 GLN A N 1
ATOM 1546 C CA . GLN A 1 195 ? 28.705 -9.085 -8.321 1.00 92.44 195 GLN A CA 1
ATOM 1547 C C . GLN A 1 195 ? 27.919 -9.911 -7.296 1.00 92.44 195 GLN A C 1
ATOM 1549 O O . GLN A 1 195 ? 28.215 -9.875 -6.102 1.00 92.44 195 GLN A O 1
ATOM 1554 N N . LEU A 1 196 ? 26.901 -10.658 -7.733 1.00 91.44 196 LEU A N 1
ATOM 1555 C CA . LEU A 1 196 ? 26.081 -11.481 -6.848 1.00 91.44 196 LEU A CA 1
ATOM 1556 C C . LEU A 1 196 ? 26.859 -12.684 -6.307 1.00 91.44 196 LEU A C 1
ATOM 1558 O O . LEU A 1 196 ? 26.629 -13.073 -5.160 1.00 91.44 196 LEU A O 1
ATOM 1562 N N . ALA A 1 197 ? 27.739 -13.279 -7.113 1.00 93.69 197 ALA A N 1
ATOM 1563 C CA . ALA A 1 197 ? 28.626 -14.352 -6.687 1.00 93.69 197 ALA A CA 1
ATOM 1564 C C . ALA A 1 197 ? 29.618 -13.844 -5.633 1.00 93.69 197 ALA A C 1
ATOM 1566 O O . ALA A 1 197 ? 29.682 -14.421 -4.547 1.00 93.69 197 ALA A O 1
ATOM 1567 N N . ALA A 1 198 ? 30.281 -12.713 -5.896 1.00 93.44 198 ALA A N 1
ATOM 1568 C CA . ALA A 1 198 ? 31.181 -12.064 -4.945 1.00 93.44 198 ALA A CA 1
ATOM 1569 C C . ALA A 1 198 ? 30.465 -11.710 -3.629 1.00 93.44 198 ALA A C 1
ATOM 1571 O O . ALA A 1 198 ? 30.930 -12.073 -2.551 1.00 93.44 198 ALA A O 1
ATOM 1572 N N . TYR A 1 199 ? 29.277 -11.100 -3.707 1.00 91.12 199 TYR A N 1
ATOM 1573 C CA . TYR A 1 199 ? 28.461 -10.779 -2.533 1.00 91.12 199 TYR A CA 1
ATOM 1574 C C . TYR A 1 199 ? 28.094 -12.024 -1.718 1.00 91.12 199 TYR A C 1
ATOM 1576 O O . TYR A 1 199 ? 28.186 -12.023 -0.495 1.00 91.12 199 TYR A O 1
ATOM 1584 N N . LYS A 1 200 ? 27.681 -13.116 -2.374 1.00 90.62 200 LYS A N 1
ATOM 1585 C CA . LYS A 1 200 ? 27.346 -14.363 -1.670 1.00 90.62 200 LYS A CA 1
ATOM 1586 C C . LYS A 1 200 ? 28.564 -15.007 -1.012 1.00 90.62 200 LYS A C 1
ATOM 1588 O O . LYS A 1 200 ? 28.401 -15.562 0.068 1.00 90.62 200 LYS A O 1
ATOM 1593 N N . ALA A 1 201 ? 29.735 -14.938 -1.644 1.00 91.94 201 ALA A N 1
ATOM 1594 C CA . ALA A 1 201 ? 30.977 -15.473 -1.092 1.00 91.94 201 ALA A CA 1
ATOM 1595 C C . ALA A 1 201 ? 31.442 -14.706 0.160 1.00 91.94 201 ALA A C 1
ATOM 1597 O O . ALA A 1 201 ? 32.045 -15.299 1.046 1.00 91.94 201 ALA A O 1
ATOM 1598 N N . GLN A 1 202 ? 31.115 -13.414 0.263 1.00 91.00 202 GLN A N 1
ATOM 1599 C CA . GLN A 1 202 ? 31.429 -12.577 1.428 1.00 91.00 202 GLN A CA 1
ATOM 1600 C C . GLN A 1 202 ? 30.512 -12.826 2.640 1.00 91.00 202 GLN A C 1
ATOM 1602 O O . GLN A 1 202 ? 30.838 -12.414 3.752 1.00 91.00 202 GLN A O 1
ATOM 1607 N N . LEU A 1 203 ? 29.354 -13.474 2.459 1.00 90.12 203 LEU A N 1
ATOM 1608 C CA . LEU A 1 203 ? 28.379 -13.656 3.536 1.00 90.12 203 LEU A CA 1
ATOM 1609 C C . LEU A 1 203 ? 28.744 -14.817 4.463 1.00 90.12 203 LEU A C 1
ATOM 1611 O O . LEU A 1 203 ? 28.910 -15.958 4.037 1.00 90.12 203 LEU A O 1
ATOM 1615 N N . THR A 1 204 ? 28.700 -14.553 5.768 1.00 93.19 204 THR A N 1
ATOM 1616 C CA . THR A 1 204 ? 28.717 -15.621 6.775 1.00 93.19 204 THR A CA 1
ATOM 1617 C C . THR A 1 204 ? 27.415 -16.442 6.739 1.00 93.19 204 THR A C 1
ATOM 1619 O O . THR A 1 204 ? 26.346 -15.908 6.408 1.00 93.19 204 THR A O 1
ATOM 1622 N N . PRO A 1 205 ? 27.435 -17.724 7.159 1.00 94.19 205 PRO A N 1
ATOM 1623 C CA . PRO A 1 205 ? 26.222 -18.542 7.249 1.00 94.19 205 PRO A CA 1
ATOM 1624 C C . PRO A 1 205 ? 25.107 -17.902 8.095 1.00 94.19 205 PRO A C 1
ATOM 1626 O O . PRO A 1 205 ? 23.928 -17.988 7.742 1.00 94.19 205 PRO A O 1
ATOM 1629 N N . ALA A 1 206 ? 25.468 -17.199 9.175 1.00 90.94 206 ALA A N 1
ATOM 1630 C CA . ALA A 1 206 ? 24.523 -16.489 10.036 1.00 90.94 206 ALA A CA 1
ATOM 1631 C C . ALA A 1 206 ? 23.846 -15.306 9.316 1.00 90.94 206 ALA A C 1
ATOM 1633 O O . ALA A 1 206 ? 22.621 -15.168 9.368 1.00 90.94 206 ALA A O 1
ATOM 1634 N N . GLN A 1 207 ? 24.612 -14.488 8.583 1.00 87.88 207 GLN A N 1
ATOM 1635 C CA . GLN A 1 207 ? 24.060 -13.394 7.772 1.00 87.88 207 GLN A CA 1
ATOM 1636 C C . GLN A 1 207 ? 23.171 -13.928 6.638 1.00 87.88 207 GLN A C 1
ATOM 1638 O O . GLN A 1 207 ? 22.082 -13.400 6.401 1.00 87.88 207 GLN A O 1
ATOM 1643 N N . ALA A 1 208 ? 23.574 -15.020 5.978 1.00 88.31 208 ALA A N 1
ATOM 1644 C CA . ALA A 1 208 ? 22.770 -15.671 4.944 1.00 88.31 208 ALA A CA 1
ATOM 1645 C C . ALA A 1 208 ? 21.428 -16.200 5.494 1.00 88.31 208 ALA A C 1
ATOM 1647 O O . ALA A 1 208 ? 20.377 -16.023 4.864 1.00 88.31 208 ALA A O 1
ATOM 1648 N N . ALA A 1 209 ? 21.433 -16.799 6.691 1.00 90.19 209 ALA A N 1
ATOM 1649 C CA . ALA A 1 209 ? 20.221 -17.240 7.376 1.00 90.19 209 ALA A CA 1
ATOM 1650 C C . ALA A 1 209 ? 19.313 -16.057 7.764 1.00 90.19 209 ALA A C 1
ATOM 1652 O O . ALA A 1 209 ? 18.103 -16.109 7.516 1.00 90.19 209 ALA A O 1
ATOM 1653 N N . ALA A 1 210 ? 19.882 -14.966 8.287 1.00 86.56 210 ALA A N 1
ATOM 1654 C CA . ALA A 1 210 ? 19.142 -13.748 8.623 1.00 86.56 210 ALA A CA 1
ATOM 1655 C C . ALA A 1 210 ? 18.464 -13.123 7.388 1.00 86.56 210 ALA A C 1
ATOM 1657 O O . ALA A 1 210 ? 17.273 -12.806 7.428 1.00 86.56 210 ALA A O 1
ATOM 1658 N N . LEU A 1 211 ? 19.170 -13.044 6.256 1.00 84.44 211 LEU A N 1
ATOM 1659 C CA . LEU A 1 211 ? 18.629 -12.580 4.972 1.00 84.44 211 LEU A CA 1
ATOM 1660 C C . LEU A 1 211 ? 17.486 -13.467 4.454 1.00 84.44 211 LEU A C 1
ATOM 1662 O O . LEU A 1 211 ? 16.480 -12.972 3.926 1.00 84.44 211 LEU A O 1
ATOM 1666 N N . LYS A 1 212 ? 17.615 -14.794 4.596 1.00 88.44 212 LYS A N 1
ATOM 1667 C CA . LYS A 1 212 ? 16.555 -15.751 4.237 1.00 88.44 212 LYS A CA 1
ATOM 1668 C C . LYS A 1 212 ? 15.313 -15.536 5.104 1.00 88.44 212 LYS A C 1
ATOM 1670 O O . LYS A 1 212 ? 14.197 -15.528 4.574 1.00 88.44 212 LYS A O 1
ATOM 1675 N N . GLU A 1 213 ? 15.501 -15.306 6.400 1.00 84.69 213 GLU A N 1
ATOM 1676 C CA . GLU A 1 213 ? 14.420 -15.037 7.345 1.00 84.69 213 GLU A CA 1
ATOM 1677 C C . GLU A 1 213 ? 13.722 -13.703 7.071 1.00 84.69 213 GLU A C 1
ATOM 1679 O O . GLU A 1 213 ? 12.490 -13.633 7.031 1.00 84.69 213 GLU A O 1
ATOM 1684 N N . GLU A 1 214 ? 14.486 -12.646 6.802 1.00 82.94 214 GLU A N 1
ATOM 1685 C CA . GLU A 1 214 ? 13.943 -11.345 6.422 1.00 82.94 214 GLU A CA 1
ATOM 1686 C C . GLU A 1 214 ? 13.097 -11.457 5.143 1.00 82.94 214 GLU A C 1
ATOM 1688 O O . GLU A 1 214 ? 11.955 -10.983 5.090 1.00 82.94 214 GLU A O 1
ATOM 1693 N N . ARG A 1 215 ? 13.597 -12.178 4.128 1.00 79.19 215 ARG A N 1
ATOM 1694 C CA . ARG A 1 215 ? 12.844 -12.453 2.895 1.00 79.19 215 ARG A CA 1
ATOM 1695 C C . ARG A 1 215 ? 11.545 -13.207 3.189 1.00 79.19 215 ARG A C 1
ATOM 1697 O O . ARG A 1 215 ? 10.512 -12.854 2.609 1.00 79.19 215 ARG A O 1
ATOM 1704 N N . ARG A 1 216 ? 11.570 -14.207 4.078 1.00 83.56 216 ARG A N 1
ATOM 1705 C CA . ARG A 1 216 ? 10.383 -14.964 4.512 1.00 83.56 216 ARG A CA 1
ATOM 1706 C C . ARG A 1 216 ? 9.355 -14.047 5.173 1.00 83.56 216 ARG A C 1
ATOM 1708 O O . ARG A 1 216 ? 8.203 -14.030 4.740 1.00 83.56 216 ARG A O 1
ATOM 1715 N N . LYS A 1 217 ? 9.772 -13.224 6.142 1.00 78.25 217 LYS A N 1
ATOM 1716 C CA . LYS A 1 217 ? 8.913 -12.241 6.827 1.00 78.25 217 LYS A CA 1
ATOM 1717 C C . LYS A 1 217 ? 8.306 -11.238 5.848 1.00 78.25 217 LYS A C 1
ATOM 1719 O O . LYS A 1 217 ? 7.103 -10.981 5.887 1.00 78.25 217 LYS A O 1
ATOM 1724 N N . ARG A 1 218 ? 9.105 -10.715 4.912 1.00 77.12 218 ARG A N 1
ATOM 1725 C CA . ARG A 1 218 ? 8.644 -9.771 3.883 1.00 77.12 218 ARG A CA 1
ATOM 1726 C C . ARG A 1 218 ? 7.604 -10.397 2.954 1.00 77.12 218 ARG A C 1
ATOM 1728 O O . ARG A 1 218 ? 6.587 -9.768 2.665 1.00 77.12 218 ARG A O 1
ATOM 1735 N N . LEU A 1 219 ? 7.832 -11.629 2.493 1.00 72.00 219 LEU A N 1
ATOM 1736 C CA . LEU A 1 219 ? 6.875 -12.358 1.655 1.00 72.00 219 LEU A CA 1
ATOM 1737 C C . LEU A 1 219 ? 5.590 -12.693 2.421 1.00 72.00 219 LEU A C 1
ATOM 1739 O O . LEU A 1 219 ? 4.506 -12.501 1.875 1.00 72.00 219 LEU A O 1
ATOM 1743 N N . ALA A 1 220 ? 5.690 -13.117 3.683 1.00 79.06 220 ALA A N 1
ATOM 1744 C CA . ALA A 1 220 ? 4.534 -13.365 4.542 1.00 79.06 220 ALA A CA 1
ATOM 1745 C C . ALA A 1 220 ? 3.704 -12.090 4.764 1.00 79.06 220 ALA A C 1
ATOM 1747 O O . ALA A 1 220 ? 2.486 -12.121 4.608 1.00 79.06 220 ALA A O 1
ATOM 1748 N N . LYS A 1 221 ? 4.357 -10.948 5.021 1.00 75.88 221 LYS A N 1
ATOM 1749 C CA . LYS A 1 221 ? 3.709 -9.631 5.132 1.00 75.88 221 LYS A CA 1
ATOM 1750 C C . LYS A 1 221 ? 3.006 -9.227 3.829 1.00 75.88 221 LYS A C 1
ATOM 1752 O O . LYS A 1 221 ? 1.862 -8.791 3.856 1.00 75.88 221 LYS A O 1
ATOM 1757 N N . ARG A 1 222 ? 3.643 -9.413 2.665 1.00 65.69 222 ARG A N 1
ATOM 1758 C CA . ARG A 1 222 ? 2.998 -9.160 1.358 1.00 65.69 222 ARG A CA 1
ATOM 1759 C C . ARG A 1 222 ? 1.783 -10.068 1.131 1.00 65.69 222 ARG A C 1
ATOM 1761 O O . ARG A 1 222 ? 0.747 -9.590 0.676 1.00 65.69 222 ARG A O 1
ATOM 1768 N N . ARG A 1 223 ? 1.887 -11.357 1.481 1.00 71.81 223 ARG A N 1
ATOM 1769 C CA . ARG A 1 223 ? 0.770 -12.313 1.404 1.00 71.81 223 ARG A CA 1
ATOM 1770 C C . ARG A 1 223 ? -0.381 -11.906 2.326 1.00 71.81 223 ARG A C 1
ATOM 1772 O O . ARG A 1 223 ? -1.518 -11.884 1.867 1.00 71.81 223 ARG A O 1
ATOM 1779 N N . SER A 1 224 ? -0.103 -11.518 3.572 1.00 74.44 224 SER A N 1
ATOM 1780 C CA . SER A 1 224 ? -1.145 -11.101 4.517 1.00 74.44 224 SER A CA 1
ATOM 1781 C C . SER A 1 224 ? -1.869 -9.832 4.064 1.00 74.44 224 SER A C 1
ATOM 1783 O O . SER A 1 224 ? -3.088 -9.758 4.191 1.00 74.44 224 SER A O 1
ATOM 1785 N N . PHE A 1 225 ? -1.167 -8.869 3.455 1.00 70.44 225 PHE A N 1
ATOM 1786 C CA . PHE A 1 225 ? -1.812 -7.703 2.843 1.00 70.44 225 PHE A CA 1
ATOM 1787 C C . PHE A 1 225 ? -2.690 -8.065 1.647 1.00 70.44 225 PHE A C 1
ATOM 1789 O O . PHE A 1 225 ? -3.785 -7.517 1.527 1.00 70.44 225 PHE A O 1
ATOM 1796 N N . ARG A 1 226 ? -2.241 -8.982 0.777 1.00 72.19 226 ARG A N 1
ATOM 1797 C CA . ARG A 1 226 ? -3.041 -9.444 -0.367 1.00 72.19 226 ARG A CA 1
ATOM 1798 C C . ARG A 1 226 ? -4.339 -10.094 0.105 1.00 72.19 226 ARG A C 1
ATOM 1800 O O . ARG A 1 226 ? -5.400 -9.689 -0.354 1.00 72.19 226 ARG A O 1
ATOM 1807 N N . ILE A 1 227 ? -4.240 -11.007 1.071 1.00 78.06 227 ILE A N 1
ATOM 1808 C CA . ILE A 1 227 ? -5.396 -11.672 1.686 1.00 78.06 227 ILE A CA 1
ATOM 1809 C C . ILE A 1 227 ? -6.306 -10.638 2.353 1.00 78.06 227 ILE A C 1
ATOM 1811 O O . ILE A 1 227 ? -7.503 -10.622 2.107 1.00 78.06 227 ILE A O 1
ATOM 1815 N N . LYS A 1 228 ? -5.760 -9.708 3.149 1.00 76.19 228 LYS A N 1
ATOM 1816 C CA . LYS A 1 228 ? -6.565 -8.655 3.789 1.00 76.19 228 LYS A CA 1
ATOM 1817 C C . LYS A 1 228 ? -7.326 -7.817 2.759 1.00 76.19 228 LYS A C 1
ATOM 1819 O O . LYS A 1 228 ? -8.499 -7.540 2.969 1.00 76.19 228 LYS A O 1
ATOM 1824 N N . ARG A 1 229 ? -6.672 -7.431 1.658 1.00 74.88 229 ARG A N 1
ATOM 1825 C CA . ARG A 1 229 ? -7.289 -6.662 0.571 1.00 74.88 229 ARG A CA 1
ATOM 1826 C C . ARG A 1 229 ? -8.421 -7.440 -0.091 1.00 74.88 229 ARG A C 1
ATOM 1828 O O . ARG A 1 229 ? -9.478 -6.867 -0.307 1.00 74.88 229 ARG A O 1
ATOM 1835 N N . GLU A 1 230 ? -8.192 -8.712 -0.395 1.00 81.00 230 GLU A N 1
ATOM 1836 C CA . GLU A 1 230 ? -9.203 -9.609 -0.958 1.00 81.00 230 GLU A CA 1
ATOM 1837 C C . GLU A 1 230 ? -10.418 -9.719 -0.030 1.00 81.00 230 GLU A C 1
ATOM 1839 O O . GLU A 1 230 ? -11.537 -9.466 -0.456 1.00 81.00 230 GLU A O 1
ATOM 1844 N N . LEU A 1 231 ? -10.195 -9.946 1.267 1.00 85.88 231 LEU A N 1
ATOM 1845 C CA . LEU A 1 231 ? -11.270 -9.988 2.261 1.00 85.88 231 LEU A CA 1
ATOM 1846 C C . LEU A 1 231 ? -12.034 -8.659 2.375 1.00 85.88 231 LEU A C 1
ATOM 1848 O O . LEU A 1 231 ? -13.235 -8.670 2.620 1.00 85.88 231 LEU A O 1
ATOM 1852 N N . THR A 1 232 ? -11.360 -7.515 2.207 1.00 83.81 232 THR A N 1
ATOM 1853 C CA . THR A 1 232 ? -12.023 -6.200 2.166 1.00 83.81 232 THR A CA 1
ATOM 1854 C C . THR A 1 232 ? -12.890 -6.043 0.918 1.00 83.81 232 THR A C 1
ATOM 1856 O O . THR A 1 232 ? -14.006 -5.555 1.035 1.00 83.81 232 THR A O 1
ATOM 1859 N N . VAL A 1 233 ? -12.412 -6.479 -0.252 1.00 84.31 233 VAL A N 1
ATOM 1860 C CA . VAL A 1 233 ? -13.192 -6.449 -1.504 1.00 84.31 233 VAL A CA 1
ATOM 1861 C C . VAL A 1 233 ? -14.410 -7.373 -1.416 1.00 84.31 233 VAL A C 1
ATOM 1863 O O . VAL A 1 233 ? -15.489 -7.002 -1.857 1.00 84.31 233 VAL A O 1
ATOM 1866 N N . LEU A 1 234 ? -14.269 -8.531 -0.767 1.00 89.88 234 LEU A N 1
ATOM 1867 C CA . LEU A 1 234 ? -15.371 -9.461 -0.493 1.00 89.88 234 LEU A CA 1
ATOM 1868 C C . LEU A 1 234 ? -16.319 -8.984 0.623 1.00 89.88 234 LEU A C 1
ATOM 1870 O O . LEU A 1 234 ? -17.223 -9.724 1.010 1.00 89.88 234 LEU A O 1
ATOM 1874 N N . GLY A 1 235 ? -16.107 -7.786 1.177 1.00 91.25 235 GLY A N 1
ATOM 1875 C CA . GLY A 1 235 ? -16.985 -7.200 2.189 1.00 91.25 235 GLY A CA 1
ATOM 1876 C C . GLY A 1 235 ? -17.017 -7.972 3.509 1.00 91.25 235 GLY A C 1
ATOM 1877 O O . GLY A 1 235 ? -18.053 -8.003 4.166 1.00 91.25 235 GLY A O 1
ATOM 1878 N N . LYS A 1 236 ? -15.912 -8.623 3.904 1.00 93.19 236 LYS A N 1
ATOM 1879 C CA . LYS A 1 236 ? -15.880 -9.413 5.142 1.00 93.19 236 LYS A CA 1
ATOM 1880 C C . LYS A 1 236 ? -16.227 -8.550 6.370 1.00 93.19 236 LYS A C 1
ATOM 1882 O O . LYS A 1 236 ? -15.538 -7.546 6.595 1.00 93.19 236 LYS A O 1
ATOM 1887 N N . PRO A 1 237 ? -17.203 -8.966 7.204 1.00 95.19 237 PRO A N 1
ATOM 1888 C CA . PRO A 1 237 ? -17.605 -8.250 8.411 1.00 95.19 237 PRO A CA 1
ATOM 1889 C C . PRO A 1 237 ? -16.439 -7.892 9.336 1.00 95.19 237 PRO A C 1
ATOM 1891 O O . PRO A 1 237 ? -15.531 -8.697 9.589 1.00 95.19 237 PRO A O 1
ATOM 1894 N N . LYS A 1 238 ? -16.468 -6.672 9.887 1.00 93.12 238 LYS A N 1
ATOM 1895 C CA . LYS A 1 238 ? -15.486 -6.236 10.890 1.00 93.12 238 LYS A CA 1
ATOM 1896 C C . LYS A 1 238 ? -15.733 -6.969 12.208 1.00 93.12 238 LYS A C 1
ATOM 1898 O O . LYS A 1 238 ? -16.873 -7.149 12.632 1.00 93.12 238 LYS A O 1
ATOM 1903 N N . ARG A 1 239 ? -14.637 -7.354 12.869 1.00 92.19 239 ARG A N 1
ATOM 1904 C CA . ARG A 1 239 ? -14.655 -8.016 14.183 1.00 92.19 239 ARG A CA 1
ATOM 1905 C C . ARG A 1 239 ? -15.467 -7.209 15.202 1.00 92.19 239 ARG A C 1
ATOM 1907 O O . ARG A 1 239 ? -15.472 -5.980 15.102 1.00 92.19 239 ARG A O 1
ATOM 1914 N N . PRO A 1 240 ? -16.092 -7.879 16.185 1.00 95.00 240 PRO A N 1
ATOM 1915 C CA . PRO A 1 240 ? -16.901 -7.192 17.170 1.00 95.00 240 PRO A CA 1
ATOM 1916 C C . PRO A 1 240 ? -16.036 -6.247 18.005 1.00 95.00 240 PRO A C 1
ATOM 1918 O O . PRO A 1 240 ? -14.897 -6.576 18.360 1.00 95.00 240 PRO A O 1
ATOM 1921 N N . ARG A 1 241 ? -16.568 -5.062 18.288 1.00 94.88 241 ARG A N 1
ATOM 1922 C CA . ARG A 1 241 ? -15.918 -4.042 19.110 1.00 94.88 241 ARG A CA 1
ATOM 1923 C C . ARG A 1 241 ? -15.997 -4.443 20.581 1.00 94.88 241 ARG A C 1
ATOM 1925 O O . ARG A 1 241 ? -17.033 -4.892 21.057 1.00 94.88 241 ARG A O 1
ATOM 1932 N N . SER A 1 242 ? -14.893 -4.281 21.309 1.00 96.38 242 SER A N 1
ATOM 1933 C CA . SER A 1 242 ? -14.916 -4.400 22.772 1.00 96.38 242 SER A CA 1
ATOM 1934 C C . SER A 1 242 ? -15.504 -3.138 23.408 1.00 96.38 242 SER A C 1
ATOM 1936 O O . SER A 1 242 ? -15.461 -2.074 22.789 1.00 96.38 242 SER A O 1
ATOM 1938 N N . GLY A 1 243 ? -15.973 -3.223 24.659 1.00 96.25 243 GLY A N 1
ATOM 1939 C CA . GLY A 1 243 ? -16.497 -2.052 25.380 1.00 96.25 243 GLY A CA 1
ATOM 1940 C C . GLY A 1 243 ? -15.479 -0.913 25.445 1.00 96.25 243 GLY A C 1
ATOM 1941 O O . GLY A 1 243 ? -15.818 0.237 25.192 1.00 96.25 243 GLY A O 1
ATOM 1942 N N . PHE A 1 244 ? -14.196 -1.247 25.619 1.00 95.56 244 PHE A N 1
ATOM 1943 C CA . PHE A 1 244 ? -13.113 -0.270 25.536 1.00 95.56 244 PHE A CA 1
ATOM 1944 C C . PHE A 1 244 ? -12.980 0.365 24.144 1.00 95.56 244 PHE A C 1
ATOM 1946 O O . PHE A 1 244 ? -12.747 1.563 24.042 1.00 95.56 244 PHE A O 1
ATOM 1953 N N . ASN A 1 245 ? -13.139 -0.391 23.049 1.00 95.81 245 ASN A N 1
ATOM 1954 C CA . ASN A 1 245 ? -13.086 0.199 21.705 1.00 95.81 245 ASN A CA 1
ATOM 1955 C C . ASN A 1 245 ? -14.233 1.185 21.461 1.00 95.81 245 ASN A C 1
ATOM 1957 O O . ASN A 1 245 ? -14.021 2.178 20.769 1.00 95.81 245 ASN A O 1
ATOM 1961 N N . ILE A 1 246 ? -15.413 0.907 22.018 1.00 95.31 246 ILE A N 1
ATOM 1962 C CA . ILE A 1 246 ? -16.586 1.784 21.941 1.00 95.31 246 ILE A CA 1
ATOM 1963 C C . ILE A 1 246 ? -16.327 3.054 22.759 1.00 95.31 246 ILE A C 1
ATOM 1965 O O . ILE A 1 246 ? -16.367 4.149 22.200 1.00 95.31 246 ILE A O 1
ATOM 1969 N N . PHE A 1 247 ? -15.898 2.903 24.016 1.00 96.00 247 PHE A N 1
ATOM 1970 C CA . PHE A 1 247 ? -15.479 4.014 24.874 1.00 96.00 247 PHE A CA 1
ATOM 1971 C C . PHE A 1 247 ? -14.428 4.904 24.202 1.00 96.00 247 PHE A C 1
ATOM 1973 O O . PHE A 1 247 ? -14.587 6.122 24.147 1.00 96.00 247 PHE A O 1
ATOM 1980 N N . VAL A 1 248 ? -13.375 4.307 23.631 1.00 94.38 248 VAL A N 1
ATOM 1981 C CA . VAL A 1 248 ? -12.356 5.054 22.885 1.00 94.38 248 VAL A CA 1
ATOM 1982 C C . VAL A 1 248 ? -12.991 5.773 21.702 1.00 94.38 248 VAL A C 1
ATOM 1984 O O . VAL A 1 248 ? -12.715 6.948 21.519 1.00 94.38 248 VAL A O 1
ATOM 1987 N N . SER A 1 249 ? -13.849 5.127 20.910 1.00 92.50 249 SER A N 1
ATOM 1988 C CA . SER A 1 249 ? -14.443 5.781 19.736 1.00 92.50 249 SER A CA 1
ATOM 1989 C C . SER A 1 249 ? -15.267 7.029 20.070 1.00 92.50 249 SER A C 1
ATOM 1991 O O . SER A 1 249 ? -15.243 7.976 19.288 1.00 92.50 249 SER A O 1
AT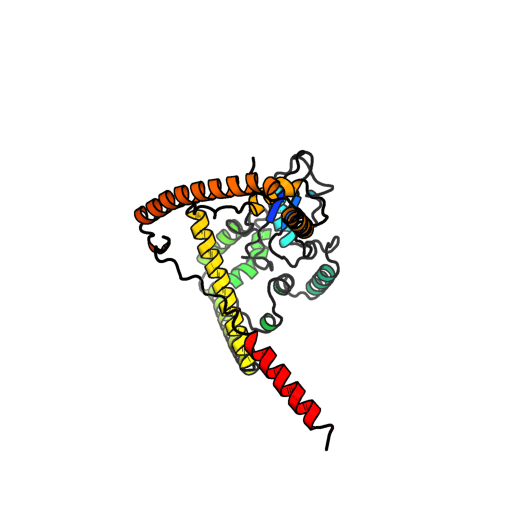OM 1993 N N . GLU A 1 250 ? -15.912 7.066 21.236 1.00 93.31 250 GLU A N 1
ATOM 1994 C CA . GLU A 1 250 ? -16.701 8.213 21.705 1.00 93.31 250 GLU A CA 1
ATOM 1995 C C . GLU A 1 250 ? -15.822 9.301 22.336 1.00 93.31 250 GLU A C 1
ATOM 1997 O O . GLU A 1 250 ? -15.982 10.489 22.064 1.00 93.31 250 GLU A O 1
ATOM 2002 N N . ASN A 1 251 ? -14.828 8.900 23.132 1.00 91.50 251 ASN A N 1
ATOM 2003 C CA . ASN A 1 251 ? -14.043 9.825 23.951 1.00 91.50 251 ASN A CA 1
ATOM 2004 C C . ASN A 1 251 ? -12.740 10.295 23.268 1.00 91.50 251 ASN A C 1
ATOM 2006 O O . ASN A 1 251 ? -12.079 11.222 23.743 1.00 91.50 251 ASN A O 1
ATOM 2010 N N . PHE A 1 252 ? -12.348 9.704 22.132 1.00 89.12 252 PHE A N 1
ATOM 2011 C CA . PHE A 1 252 ? -11.077 10.021 21.465 1.00 89.12 252 PHE A CA 1
ATOM 2012 C C . PHE A 1 252 ? -10.988 11.463 20.967 1.00 89.12 252 PHE A C 1
ATOM 2014 O O . PHE A 1 252 ? -9.936 12.093 21.107 1.00 89.12 252 PHE A O 1
ATOM 2021 N N . GLN A 1 253 ? -12.081 12.011 20.430 1.00 85.69 253 GLN A N 1
ATOM 2022 C CA . GLN A 1 253 ? -12.109 13.402 19.968 1.00 85.69 253 GLN A CA 1
ATOM 2023 C C . GLN A 1 253 ? -11.947 14.390 21.131 1.00 85.69 253 GLN A C 1
ATOM 2025 O O . GLN A 1 253 ? -11.192 15.353 21.008 1.00 85.69 253 GLN A O 1
ATOM 2030 N N . GLN A 1 254 ? -12.594 14.104 22.264 1.00 83.00 254 GLN A N 1
ATOM 2031 C CA . GLN A 1 254 ? -12.626 14.966 23.449 1.00 83.00 254 GLN A CA 1
ATOM 2032 C C . GLN A 1 254 ? -11.353 14.865 24.307 1.00 83.00 254 GLN A C 1
ATOM 2034 O O . GLN A 1 254 ? -11.019 15.798 25.036 1.00 83.00 254 GLN A O 1
ATOM 2039 N N . SER A 1 255 ? -10.606 13.759 24.209 1.00 79.81 255 SER A N 1
ATOM 2040 C CA . SER A 1 255 ? -9.349 13.579 24.946 1.00 79.81 255 SER A CA 1
ATOM 2041 C C . SER A 1 255 ? -8.293 14.641 24.592 1.00 79.81 255 SER A C 1
ATOM 2043 O O . SER A 1 255 ? -8.050 14.960 23.418 1.00 79.81 255 SER A O 1
ATOM 2045 N N . LYS A 1 256 ? -7.634 15.182 25.623 1.00 73.44 256 LYS A N 1
ATOM 2046 C CA . LYS A 1 256 ? -6.577 16.194 25.497 1.00 73.44 256 LYS A CA 1
ATOM 2047 C C . LYS A 1 256 ? -5.225 15.496 25.357 1.00 73.44 256 LYS A C 1
ATOM 2049 O O . LYS A 1 256 ? -4.781 14.797 26.253 1.00 73.44 256 LYS A O 1
ATOM 2054 N N . GLY A 1 257 ? -4.541 15.698 24.236 1.00 69.12 257 GLY A N 1
ATOM 2055 C CA . GLY A 1 257 ? -3.213 15.128 24.025 1.00 69.12 257 GLY A CA 1
ATOM 2056 C C . GLY A 1 257 ? -2.597 15.596 22.716 1.00 69.12 257 GLY A C 1
ATOM 2057 O O . GLY A 1 257 ? -3.299 15.750 21.717 1.00 69.12 257 GLY A O 1
ATOM 2058 N N . LEU A 1 258 ? -1.283 15.819 22.731 1.00 69.69 258 LEU A N 1
ATOM 2059 C CA . LEU A 1 258 ? -0.523 16.319 21.580 1.00 69.69 258 LEU A CA 1
ATOM 2060 C C . LEU A 1 258 ? -0.394 15.270 20.463 1.00 69.69 258 LEU A C 1
ATOM 2062 O O . LEU A 1 258 ? -0.256 15.626 19.296 1.00 69.69 258 LEU A O 1
ATOM 2066 N N . SER A 1 259 ? -0.472 13.976 20.804 1.00 87.75 259 SER A N 1
ATOM 2067 C CA . SER A 1 259 ? -0.390 12.869 19.845 1.00 87.75 259 SER A CA 1
ATOM 2068 C C . SER A 1 259 ? -1.528 11.849 20.020 1.00 87.75 259 SER A C 1
ATOM 2070 O O . SER A 1 259 ? -1.990 11.629 21.145 1.00 87.75 259 SER A O 1
ATOM 2072 N N . PRO A 1 260 ? -1.959 11.169 18.937 1.00 84.81 260 PRO A N 1
ATOM 2073 C CA . PRO A 1 260 ? -2.927 10.067 19.000 1.00 84.81 260 PRO A CA 1
ATOM 2074 C C . PRO A 1 260 ? -2.549 8.971 20.005 1.00 84.81 260 PRO A C 1
ATOM 2076 O O . PRO A 1 260 ? -3.411 8.427 20.692 1.00 84.81 260 PRO A O 1
ATOM 2079 N N . THR A 1 261 ? -1.253 8.672 20.120 1.00 88.69 261 THR A N 1
ATOM 2080 C CA . THR A 1 261 ? -0.730 7.668 21.053 1.00 88.69 261 THR A CA 1
ATOM 2081 C C . THR A 1 261 ? -0.878 8.118 22.504 1.00 88.69 261 THR A C 1
ATOM 2083 O O . THR A 1 261 ? -1.299 7.327 23.345 1.00 88.69 261 THR A O 1
ATOM 2086 N N . ALA A 1 262 ? -0.583 9.388 22.801 1.00 88.62 262 ALA A N 1
ATOM 2087 C CA . ALA A 1 262 ? -0.756 9.947 24.141 1.00 88.62 262 ALA A CA 1
ATOM 2088 C C . ALA A 1 262 ? -2.238 9.989 24.544 1.00 88.62 262 ALA A C 1
ATOM 2090 O O . ALA A 1 262 ? -2.582 9.569 25.646 1.00 88.62 262 ALA A O 1
ATOM 2091 N N . LYS A 1 263 ? -3.120 10.393 23.619 1.00 90.06 263 LYS A N 1
ATOM 2092 C CA . LYS A 1 263 ? -4.579 10.353 23.808 1.00 90.06 263 LYS A CA 1
ATOM 2093 C C . LYS A 1 263 ? -5.078 8.946 24.138 1.00 90.06 263 LYS A C 1
ATOM 2095 O O . LYS A 1 263 ? -5.829 8.764 25.088 1.00 90.06 263 LYS A O 1
ATOM 2100 N N . LEU A 1 264 ? -4.631 7.934 23.389 1.00 90.50 264 LEU A N 1
ATOM 2101 C CA . LEU A 1 264 ? -5.033 6.547 23.637 1.00 90.50 264 LEU A CA 1
ATOM 2102 C C . LEU A 1 264 ? -4.539 6.034 24.996 1.00 90.50 264 LEU A C 1
ATOM 2104 O O . LEU A 1 264 ? -5.279 5.329 25.676 1.00 90.50 264 LEU A O 1
ATOM 2108 N N . LYS A 1 265 ? -3.314 6.399 25.398 1.00 91.56 265 LYS A N 1
ATOM 2109 C CA . LYS A 1 265 ? -2.775 6.047 26.717 1.00 91.56 265 LYS A CA 1
ATOM 2110 C C . LYS A 1 265 ? -3.621 6.656 27.838 1.00 91.56 265 LYS A C 1
ATOM 2112 O O . LYS A 1 265 ? -4.033 5.933 28.737 1.00 91.56 265 LYS A O 1
ATOM 2117 N N . GLN A 1 266 ? -3.963 7.938 27.722 1.00 91.50 266 GLN A N 1
ATOM 2118 C CA . GLN A 1 266 ? -4.840 8.611 28.679 1.00 91.50 266 GLN A CA 1
ATOM 2119 C C . GLN A 1 266 ? -6.222 7.945 28.751 1.00 91.50 266 GLN A C 1
ATOM 2121 O O . GLN A 1 266 ? -6.719 7.680 29.837 1.00 91.50 266 GLN A O 1
ATOM 2126 N N . LEU A 1 267 ? -6.838 7.630 27.607 1.00 93.56 267 LEU A N 1
ATOM 2127 C CA . LEU A 1 267 ? -8.140 6.951 27.573 1.00 93.56 267 LEU A CA 1
ATOM 2128 C C . LEU A 1 267 ? -8.089 5.544 28.171 1.00 93.56 267 LEU A C 1
ATOM 2130 O O . LEU A 1 267 ? -9.070 5.062 28.729 1.00 93.56 267 LEU A O 1
ATOM 2134 N N . PHE A 1 268 ? -6.958 4.858 28.036 1.00 94.69 268 PHE A N 1
ATOM 2135 C CA . PHE A 1 268 ? -6.768 3.571 28.686 1.00 94.69 268 PHE A CA 1
ATOM 2136 C C . PHE A 1 268 ? -6.720 3.722 30.211 1.00 94.69 268 PHE A C 1
ATOM 2138 O O . PHE A 1 268 ? -7.383 2.962 30.913 1.00 94.69 268 PHE A O 1
ATOM 2145 N N . GLU A 1 269 ? -5.999 4.722 30.717 1.00 93.69 269 GLU A N 1
ATOM 2146 C CA . GLU A 1 269 ? -5.939 5.034 32.150 1.00 93.69 269 GLU A CA 1
ATOM 2147 C C . GLU A 1 269 ? -7.316 5.440 32.698 1.00 93.69 269 GLU A C 1
ATOM 2149 O O . GLU A 1 269 ? -7.749 4.910 33.723 1.00 93.69 269 GLU A O 1
ATOM 2154 N N . THR A 1 270 ? -8.060 6.296 31.987 1.00 93.81 270 THR A N 1
ATOM 2155 C CA . THR A 1 270 ? -9.423 6.663 32.399 1.00 93.81 270 THR A CA 1
ATOM 2156 C C . THR A 1 270 ? -10.342 5.450 32.410 1.00 93.81 270 THR A C 1
ATOM 2158 O O . THR A 1 270 ? -11.039 5.237 33.396 1.00 93.81 270 THR A O 1
ATOM 2161 N N . TRP A 1 271 ? -10.295 4.601 31.378 1.00 95.31 271 TRP A N 1
ATOM 2162 C CA . TRP A 1 271 ? -11.070 3.363 31.336 1.00 95.31 271 TRP A CA 1
ATOM 2163 C C . TRP A 1 271 ? -10.755 2.435 32.510 1.00 95.31 271 TRP A C 1
ATOM 2165 O O . TRP A 1 271 ? -11.677 1.852 33.072 1.00 95.31 271 TRP A O 1
ATOM 2175 N N . GLN A 1 272 ? -9.489 2.280 32.909 1.00 95.94 272 GLN A N 1
ATOM 2176 C CA . GLN A 1 272 ? -9.144 1.450 34.069 1.00 95.94 272 GLN A CA 1
ATOM 2177 C C . GLN A 1 272 ? -9.804 1.974 35.346 1.00 95.94 272 GLN A C 1
ATOM 2179 O O . GLN A 1 272 ? -10.423 1.185 36.063 1.00 95.94 272 GLN A O 1
ATOM 2184 N N . ASN A 1 273 ? -9.779 3.292 35.544 1.00 95.81 273 ASN A N 1
ATOM 2185 C CA . ASN A 1 273 ? -10.305 3.958 36.735 1.00 95.81 273 ASN A CA 1
ATOM 2186 C C . ASN A 1 273 ? -11.838 4.107 36.762 1.00 95.81 273 ASN A C 1
ATOM 2188 O O . ASN A 1 273 ? -12.389 4.435 37.809 1.00 95.81 273 ASN A O 1
ATOM 2192 N N . LEU A 1 274 ? -12.544 3.858 35.650 1.00 95.12 274 LEU A N 1
ATOM 2193 C CA . LEU A 1 274 ? -14.011 3.849 35.643 1.00 95.12 274 LEU A CA 1
ATOM 2194 C C . LEU A 1 274 ? -14.562 2.724 36.530 1.00 95.12 274 LEU A C 1
ATOM 2196 O O . LEU A 1 274 ? -14.090 1.578 36.487 1.00 95.12 274 LEU A O 1
ATOM 2200 N N . SER A 1 275 ? -15.621 3.037 37.273 1.00 96.69 275 SER A N 1
ATOM 2201 C CA . SER A 1 275 ? -16.330 2.067 38.103 1.00 96.69 275 SER A CA 1
ATOM 2202 C C . SER A 1 275 ? -17.042 1.008 37.252 1.00 96.69 275 SER A C 1
ATOM 2204 O O . SER A 1 275 ? -17.310 1.190 36.059 1.00 96.69 275 SER A O 1
ATOM 2206 N N . SER A 1 276 ? -17.397 -0.119 37.872 1.00 94.81 276 SER A N 1
ATOM 2207 C CA . SER A 1 276 ? -18.138 -1.190 37.195 1.00 94.81 276 SER A CA 1
ATOM 2208 C C . SER A 1 276 ? -19.469 -0.709 36.620 1.00 94.81 276 SER A C 1
ATOM 2210 O O . SER A 1 276 ? -19.828 -1.152 35.531 1.00 94.81 276 SER A O 1
ATOM 2212 N N . SER A 1 277 ? -20.168 0.208 37.304 1.00 96.06 277 SER A N 1
ATOM 2213 C CA . SER A 1 277 ? -21.428 0.798 36.834 1.00 96.06 277 SER A CA 1
ATOM 2214 C C . SER A 1 277 ? -21.219 1.708 35.623 1.00 96.06 277 SER A C 1
ATOM 2216 O O . SER A 1 277 ? -21.957 1.595 34.650 1.00 96.06 277 SER A O 1
ATOM 2218 N N . GLN A 1 278 ? -20.162 2.526 35.617 1.00 94.94 278 GLN A N 1
ATOM 2219 C CA . GLN A 1 278 ? -19.805 3.379 34.475 1.00 94.94 278 GLN A CA 1
ATOM 2220 C C . GLN A 1 278 ? -19.382 2.571 33.240 1.00 94.94 278 GLN A C 1
ATOM 2222 O O . GLN A 1 278 ? -19.578 3.013 32.110 1.00 94.94 278 GLN A O 1
ATOM 2227 N N . LYS A 1 279 ? -18.813 1.376 33.437 1.00 96.81 279 LYS A N 1
ATOM 2228 C CA . LYS A 1 279 ? -18.440 0.460 32.348 1.00 96.81 279 LYS A CA 1
ATOM 2229 C C . LYS A 1 279 ? -19.634 -0.300 31.763 1.00 96.81 279 LYS A C 1
ATOM 2231 O O . LYS A 1 279 ? -19.549 -0.700 30.602 1.00 96.81 279 LYS A O 1
ATOM 2236 N N . GLN A 1 280 ? -20.724 -0.502 32.516 1.00 96.62 280 GLN A N 1
ATOM 2237 C CA . GLN A 1 280 ? -21.853 -1.342 32.079 1.00 96.62 280 GLN A CA 1
ATOM 2238 C C . GLN A 1 280 ? -22.442 -0.944 30.718 1.00 96.62 280 GLN A C 1
ATOM 2240 O O . GLN A 1 280 ? -22.578 -1.840 29.884 1.00 96.62 280 GLN A O 1
ATOM 2245 N N . PRO A 1 281 ? -22.722 0.342 30.417 1.00 97.25 281 PRO A N 1
ATOM 2246 C CA . PRO A 1 281 ? -23.294 0.718 29.123 1.00 97.25 281 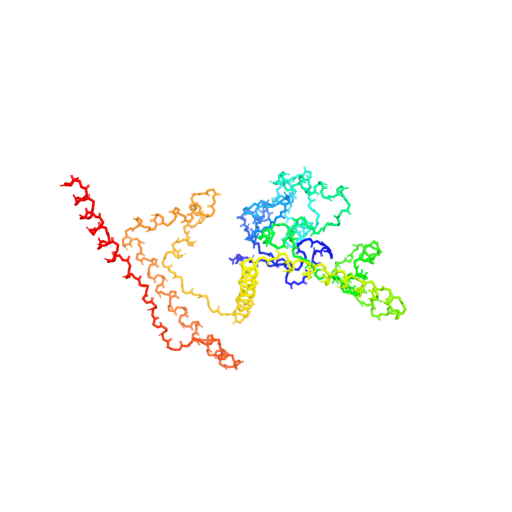PRO A CA 1
ATOM 2247 C C . PRO A 1 281 ? -22.409 0.286 27.947 1.00 97.25 281 PRO A C 1
ATOM 2249 O O . PRO A 1 281 ? -22.883 -0.299 26.977 1.00 97.25 281 PRO A O 1
ATOM 2252 N N . TYR A 1 282 ? -21.093 0.475 28.065 1.00 97.19 282 TYR A N 1
ATOM 2253 C CA . TYR A 1 282 ? -20.134 0.069 27.036 1.00 97.19 282 TYR A CA 1
ATOM 2254 C C . TYR A 1 282 ? -20.014 -1.451 26.904 1.00 97.19 282 TYR A C 1
ATOM 2256 O O . TYR A 1 282 ? -19.797 -1.965 25.805 1.00 97.19 282 TYR A O 1
ATOM 2264 N N . LEU A 1 283 ? -20.121 -2.185 28.015 1.00 96.50 283 LEU A N 1
ATOM 2265 C CA . LEU A 1 283 ? -20.122 -3.648 28.002 1.00 96.50 283 LEU A CA 1
ATOM 2266 C C . LEU A 1 283 ? -21.388 -4.200 27.339 1.00 96.50 283 LEU A C 1
ATOM 2268 O O . LEU A 1 283 ? -21.281 -5.155 26.568 1.00 96.50 283 LEU A O 1
ATOM 2272 N N . GLN A 1 284 ? -22.541 -3.568 27.572 1.00 96.88 284 GLN A N 1
ATOM 2273 C CA . GLN A 1 284 ? -23.796 -3.912 26.908 1.00 96.88 284 GLN A CA 1
ATOM 2274 C C . GLN A 1 284 ? -23.709 -3.651 25.400 1.00 96.88 284 GLN A C 1
ATOM 2276 O O . GLN A 1 284 ? -23.919 -4.570 24.614 1.00 96.88 284 GLN A O 1
ATOM 2281 N N . LEU A 1 285 ? -23.252 -2.465 24.984 1.00 97.12 285 LEU A N 1
ATOM 2282 C CA . LEU A 1 285 ? -23.050 -2.152 23.563 1.00 97.12 285 LEU A CA 1
ATOM 2283 C C . LEU A 1 285 ? -22.065 -3.116 22.882 1.00 97.12 285 LEU A C 1
ATOM 2285 O O . LEU A 1 285 ? -22.227 -3.475 21.716 1.00 97.12 285 LEU A O 1
ATOM 2289 N N . ALA A 1 286 ? -21.035 -3.572 23.600 1.00 97.38 286 ALA A N 1
ATOM 2290 C CA . ALA A 1 286 ? -20.114 -4.582 23.088 1.00 97.38 286 ALA A CA 1
ATOM 2291 C C . ALA A 1 286 ? -20.779 -5.957 22.940 1.00 97.38 286 ALA A C 1
ATOM 2293 O O . ALA A 1 286 ? -20.410 -6.722 22.048 1.00 97.38 286 ALA A O 1
ATOM 2294 N N . GLN A 1 287 ? -21.736 -6.293 23.806 1.00 96.69 287 GLN A N 1
ATOM 2295 C CA . GLN A 1 287 ? -22.531 -7.508 23.679 1.00 96.69 287 GLN A CA 1
ATOM 2296 C C . GLN A 1 287 ? -23.468 -7.426 22.467 1.00 96.69 287 GLN A C 1
ATOM 2298 O O . GLN A 1 287 ? -23.511 -8.374 21.681 1.00 96.69 287 GLN A O 1
ATOM 2303 N N . ASP A 1 288 ? -24.103 -6.280 22.240 1.00 96.25 288 ASP A N 1
ATOM 2304 C CA . ASP A 1 288 ? -24.954 -6.043 21.071 1.00 96.25 288 ASP A CA 1
ATOM 2305 C C . ASP A 1 288 ? -24.133 -6.093 19.763 1.00 96.25 288 ASP A C 1
ATOM 2307 O O . ASP A 1 288 ? -24.527 -6.730 18.782 1.00 96.25 288 ASP A O 1
ATOM 2311 N N . ASP A 1 289 ? -22.914 -5.533 19.753 1.00 96.12 289 ASP A N 1
ATOM 2312 C CA . ASP A 1 289 ? -22.012 -5.589 18.591 1.00 96.12 289 ASP A CA 1
ATOM 2313 C C . ASP A 1 289 ? -21.512 -7.019 18.295 1.00 96.12 289 ASP A C 1
ATOM 2315 O O . ASP A 1 289 ? -21.237 -7.355 17.137 1.00 96.12 289 ASP A O 1
ATOM 2319 N N . LYS A 1 290 ? -21.441 -7.904 19.306 1.00 96.75 290 LYS A N 1
ATOM 2320 C CA . LYS A 1 290 ? -21.208 -9.342 19.072 1.00 96.75 290 LYS A CA 1
ATOM 2321 C C . LYS A 1 290 ? -22.380 -9.984 18.342 1.00 96.75 290 LYS A C 1
ATOM 2323 O O . LYS A 1 290 ? -22.127 -10.784 17.442 1.00 96.75 290 LYS A O 1
ATOM 2328 N N . VAL A 1 291 ? -23.622 -9.651 18.699 1.00 96.38 291 VAL A N 1
ATOM 2329 C CA . VAL A 1 291 ? -24.821 -10.170 18.018 1.00 96.38 291 VAL A CA 1
ATOM 2330 C C . VAL A 1 291 ? -24.842 -9.700 16.563 1.00 96.38 291 VAL A C 1
ATOM 2332 O O . VAL A 1 291 ? -24.962 -10.526 15.657 1.00 96.38 291 VAL A O 1
ATOM 2335 N N . ARG A 1 292 ? -24.589 -8.405 16.320 1.00 97.06 292 ARG A N 1
ATOM 2336 C CA . ARG A 1 292 ? -24.398 -7.847 14.969 1.00 97.06 292 ARG A CA 1
ATOM 2337 C C . ARG A 1 292 ? -23.365 -8.650 14.173 1.00 97.06 292 ARG A C 1
ATOM 2339 O O . ARG A 1 292 ?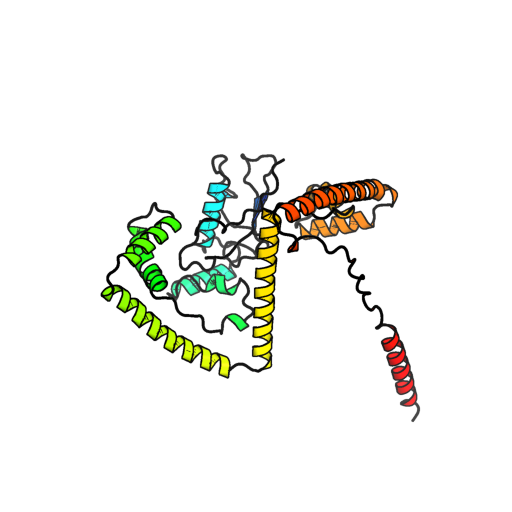 -23.667 -9.135 13.085 1.00 97.06 292 ARG A O 1
ATOM 2346 N N . TYR A 1 293 ? -22.161 -8.829 14.722 1.00 96.06 293 TYR A N 1
ATOM 2347 C CA . TYR A 1 293 ? -21.095 -9.578 14.054 1.00 96.06 293 TYR A CA 1
ATOM 2348 C C . TYR A 1 293 ? -21.489 -11.027 13.755 1.00 96.06 293 TYR A C 1
ATOM 2350 O O . TYR A 1 293 ? -21.153 -11.540 12.692 1.00 96.06 293 TYR A O 1
ATOM 2358 N N . GLN A 1 294 ? -22.182 -11.704 14.674 1.00 96.00 294 GLN A N 1
ATOM 2359 C CA . GLN A 1 294 ? -22.642 -13.075 14.454 1.00 96.00 294 GLN A CA 1
ATOM 2360 C C . GLN A 1 294 ? -23.621 -13.159 13.281 1.00 96.00 294 GLN A C 1
ATOM 2362 O O . GLN A 1 294 ? -23.462 -14.043 12.439 1.00 96.00 294 GLN A O 1
ATOM 2367 N N . ASN A 1 295 ? -24.582 -12.239 13.203 1.00 96.12 295 ASN A N 1
ATOM 2368 C CA . ASN A 1 295 ? -25.564 -12.195 12.122 1.00 96.12 295 ASN A CA 1
ATOM 2369 C C . ASN A 1 295 ? -24.900 -11.873 10.778 1.00 96.12 295 ASN A C 1
ATOM 2371 O O . ASN A 1 295 ? -25.056 -12.629 9.824 1.00 96.12 295 ASN A O 1
ATOM 2375 N N . GLU A 1 296 ? -24.074 -10.823 10.723 1.00 97.12 296 GLU A N 1
ATOM 2376 C CA . GLU A 1 296 ? -23.328 -10.465 9.511 1.00 97.12 296 GLU A CA 1
ATOM 2377 C C . GLU A 1 296 ? -22.409 -11.598 9.040 1.00 97.12 296 GLU A C 1
ATOM 2379 O O . GLU A 1 296 ? -22.322 -11.868 7.844 1.00 97.12 296 GLU A O 1
ATOM 2384 N N . MET A 1 297 ? -21.726 -12.283 9.964 1.00 96.25 297 MET A N 1
ATOM 2385 C CA . MET A 1 297 ? -20.853 -13.402 9.613 1.00 96.25 297 MET A CA 1
ATOM 2386 C C . MET A 1 297 ? -21.625 -14.595 9.062 1.00 96.25 297 MET A C 1
ATOM 2388 O O . MET A 1 297 ? -21.130 -15.208 8.126 1.00 96.25 297 MET A O 1
ATOM 2392 N N . LYS A 1 298 ? -22.807 -14.918 9.602 1.00 95.25 298 LYS A N 1
ATOM 2393 C CA . LYS A 1 298 ? -23.650 -15.996 9.062 1.00 95.25 298 LYS A CA 1
ATOM 2394 C C . LYS A 1 298 ? -24.046 -15.699 7.616 1.00 95.25 298 LYS A C 1
ATOM 2396 O O . LYS A 1 298 ? -23.830 -16.538 6.747 1.00 95.25 298 LYS A O 1
ATOM 2401 N N . SER A 1 299 ? -24.551 -14.494 7.353 1.00 96.25 299 SER A N 1
ATOM 2402 C CA . SER A 1 299 ? -24.933 -14.077 5.998 1.00 96.25 299 SER A CA 1
ATOM 2403 C C . SER A 1 299 ? -23.731 -14.034 5.051 1.00 96.25 299 SER A C 1
ATOM 2405 O O . SER A 1 299 ? -23.822 -14.461 3.903 1.00 96.25 299 SER A O 1
ATOM 2407 N N . TRP A 1 300 ? -22.578 -13.556 5.529 1.00 96.25 300 TRP A N 1
ATOM 2408 C CA . TRP A 1 300 ? -21.355 -13.507 4.730 1.00 96.25 300 TRP A CA 1
ATOM 2409 C C . TRP A 1 300 ? -20.799 -14.901 4.420 1.00 96.25 300 TRP A C 1
ATOM 2411 O O . TRP A 1 300 ? -20.405 -15.149 3.286 1.00 96.25 300 TRP A O 1
ATOM 2421 N N . GLU A 1 301 ? -20.785 -15.821 5.388 1.00 95.38 301 GLU A N 1
ATOM 2422 C CA . GLU A 1 301 ? -20.341 -17.207 5.182 1.00 95.38 301 GLU A CA 1
ATOM 2423 C C . GLU A 1 301 ? -21.254 -17.935 4.188 1.00 95.38 301 GLU A C 1
ATOM 2425 O O . GLU A 1 301 ? -20.736 -18.572 3.277 1.00 95.38 301 GLU A O 1
ATOM 2430 N N . ALA A 1 302 ? -22.577 -17.757 4.281 1.00 94.62 302 ALA A N 1
ATOM 2431 C CA . ALA A 1 302 ? -23.522 -18.291 3.296 1.00 94.62 302 ALA A CA 1
ATOM 2432 C C . ALA A 1 302 ? -23.230 -17.770 1.877 1.00 94.62 302 ALA A C 1
ATOM 2434 O O . ALA A 1 302 ? -23.130 -18.556 0.938 1.00 94.62 302 ALA A O 1
ATOM 2435 N N . LYS A 1 303 ? -22.976 -16.462 1.733 1.00 95.75 303 LYS A N 1
ATOM 2436 C CA . LYS A 1 303 ? -22.566 -15.868 0.451 1.00 95.75 303 LYS A CA 1
ATOM 2437 C C . LYS A 1 303 ? -21.240 -16.439 -0.068 1.00 95.75 303 LYS A C 1
ATOM 2439 O O . LYS A 1 303 ? -21.058 -16.567 -1.273 1.00 95.75 303 LYS A O 1
ATOM 2444 N N . MET A 1 304 ? -20.281 -16.754 0.808 1.00 96.12 304 MET A N 1
ATOM 2445 C CA . MET A 1 304 ? -19.009 -17.352 0.376 1.00 96.12 304 MET A CA 1
ATOM 2446 C C . MET A 1 304 ? -19.184 -18.793 -0.114 1.00 96.12 304 MET A C 1
ATOM 2448 O O . MET A 1 304 ? -18.496 -19.166 -1.061 1.00 96.12 304 MET A O 1
ATOM 2452 N N . VAL A 1 305 ? -20.103 -19.570 0.475 1.00 94.31 305 VAL A N 1
ATOM 2453 C CA . VAL A 1 305 ? -20.480 -20.903 -0.038 1.00 94.31 305 VAL A CA 1
ATOM 2454 C C . VAL A 1 305 ? -21.066 -20.780 -1.442 1.00 94.31 305 VAL A C 1
ATOM 2456 O O . VAL A 1 305 ? -20.610 -21.459 -2.354 1.00 94.31 305 VAL A O 1
ATOM 2459 N N . GLU A 1 306 ? -22.013 -19.859 -1.641 1.00 94.56 306 GLU A N 1
ATOM 2460 C CA . GLU A 1 306 ? -22.651 -19.626 -2.945 1.00 94.56 306 GLU A CA 1
ATOM 2461 C C . GLU A 1 306 ? -21.636 -19.235 -4.036 1.00 94.56 306 GLU A C 1
ATOM 2463 O O . GLU A 1 306 ? -21.735 -19.670 -5.179 1.00 94.56 306 GLU A O 1
ATOM 2468 N N . LEU A 1 307 ? -20.604 -18.467 -3.672 1.00 93.75 307 LEU A N 1
ATOM 2469 C CA . LEU A 1 307 ? -19.509 -18.084 -4.569 1.00 93.75 307 LEU A CA 1
ATOM 2470 C C . LEU A 1 307 ? -18.413 -19.162 -4.721 1.00 93.75 307 LEU A C 1
ATOM 2472 O O . LEU A 1 307 ? -17.387 -18.889 -5.349 1.00 93.75 307 LEU A O 1
ATOM 2476 N N . GLY A 1 308 ? -18.570 -20.348 -4.121 1.00 92.38 308 GLY A N 1
ATOM 2477 C CA . GLY A 1 308 ? -17.587 -21.440 -4.168 1.00 92.38 308 GLY A CA 1
ATOM 2478 C C . GLY A 1 308 ? -16.278 -21.155 -3.416 1.00 92.38 308 GLY A C 1
ATOM 2479 O O . GLY A 1 308 ? -15.249 -21.770 -3.689 1.00 92.38 308 GLY A O 1
ATOM 2480 N N . ARG A 1 309 ? -16.282 -20.199 -2.479 1.00 93.00 309 ARG A N 1
ATOM 2481 C CA . ARG A 1 309 ? -15.123 -19.757 -1.677 1.00 93.00 309 ARG A CA 1
ATOM 2482 C C . ARG A 1 309 ? -15.183 -20.287 -0.247 1.00 93.00 309 ARG A C 1
ATOM 2484 O O . ARG A 1 309 ? -15.014 -19.552 0.731 1.00 93.00 309 ARG A O 1
ATOM 2491 N N . GLU A 1 310 ? -15.413 -21.589 -0.124 1.00 91.88 310 GLU A N 1
ATOM 2492 C CA . GLU A 1 310 ? -15.495 -22.282 1.167 1.00 91.88 310 GLU A CA 1
ATOM 2493 C C . GLU A 1 310 ? -14.185 -22.204 1.969 1.00 91.88 310 GLU A C 1
ATOM 2495 O O . GLU A 1 310 ? -14.205 -22.226 3.201 1.00 91.88 310 GLU A O 1
ATOM 2500 N N . ASP A 1 311 ? -13.050 -21.984 1.289 1.00 89.88 311 ASP A N 1
ATOM 2501 C CA . ASP A 1 311 ? -11.729 -21.744 1.887 1.00 89.88 311 ASP A CA 1
ATOM 2502 C C . ASP A 1 311 ? -11.707 -20.579 2.894 1.00 89.88 311 ASP A C 1
ATOM 2504 O O . ASP A 1 311 ? -10.824 -20.502 3.754 1.00 89.88 311 ASP A O 1
ATOM 2508 N N . LEU A 1 312 ? -12.671 -19.658 2.796 1.00 89.94 312 LEU A N 1
ATOM 2509 C CA . LEU A 1 312 ? -12.753 -18.452 3.616 1.00 89.94 312 LEU A CA 1
ATOM 2510 C C . LEU A 1 312 ? -13.678 -18.572 4.838 1.00 89.94 312 LEU A C 1
ATOM 2512 O O . LEU A 1 312 ? -13.714 -17.642 5.665 1.00 89.94 312 LEU A O 1
ATOM 2516 N N . ILE A 1 313 ? -14.406 -19.685 4.957 1.00 90.38 313 ILE A N 1
ATOM 2517 C CA . ILE A 1 313 ? -15.339 -19.962 6.053 1.00 90.38 313 ILE A CA 1
ATOM 2518 C C . ILE A 1 313 ? -14.548 -20.310 7.315 1.00 90.38 313 ILE A C 1
ATOM 2520 O O . ILE A 1 313 ? -13.474 -20.917 7.273 1.00 90.38 313 ILE A O 1
ATOM 2524 N N . ARG A 1 314 ? -15.038 -19.878 8.482 1.00 88.69 314 ARG A N 1
ATOM 2525 C CA . ARG A 1 314 ? -14.390 -20.238 9.746 1.00 88.69 314 ARG A CA 1
ATOM 2526 C C . ARG A 1 314 ? -14.518 -21.745 9.967 1.00 88.69 314 ARG A C 1
ATOM 2528 O O . ARG A 1 314 ? -15.628 -22.266 9.984 1.00 88.69 314 ARG A O 1
ATOM 2535 N N . SER A 1 315 ? -13.398 -22.423 10.225 1.00 78.25 315 SER A N 1
ATOM 2536 C CA . SER A 1 315 ? -13.457 -23.797 10.732 1.00 78.25 315 SER A CA 1
ATOM 2537 C C . SER A 1 315 ? -14.273 -23.828 12.030 1.00 78.25 315 SER A C 1
ATOM 2539 O O . SER A 1 315 ? -14.072 -22.993 12.919 1.00 78.25 315 SER A O 1
ATOM 2541 N N . ARG A 1 316 ? -15.217 -24.771 12.109 1.00 61.19 316 ARG A N 1
ATOM 2542 C CA . ARG A 1 316 ? -16.121 -24.968 13.253 1.00 61.19 316 ARG A CA 1
ATOM 2543 C C . ARG A 1 316 ? -15.386 -25.529 14.475 1.00 61.19 316 ARG A C 1
ATOM 2545 O O . ARG A 1 316 ? -15.880 -25.416 15.595 1.00 61.19 316 ARG A O 1
ATOM 2552 N N . GLU A 1 317 ? -14.188 -26.071 14.272 1.00 44.94 317 GLU A N 1
ATOM 2553 C CA . GLU A 1 317 ? -13.299 -26.507 15.340 1.00 44.94 317 GLU A CA 1
ATOM 2554 C C . GLU A 1 317 ? -12.726 -25.283 16.056 1.00 44.94 317 GLU A C 1
ATOM 2556 O O . GLU A 1 317 ? -11.891 -24.536 15.529 1.00 44.94 317 GLU A O 1
ATOM 2561 N N . GLN A 1 318 ? -13.178 -25.059 17.290 1.00 44.69 318 GLN A N 1
ATOM 2562 C CA . GLN A 1 318 ? -12.502 -24.132 18.181 1.00 44.69 318 GLN A CA 1
ATOM 2563 C C . GLN A 1 318 ? -11.061 -24.614 18.332 1.00 44.69 318 GLN A C 1
ATOM 2565 O O . GLN A 1 318 ? -10.806 -25.626 18.981 1.00 44.69 318 GLN A O 1
ATOM 2570 N N . ARG A 1 319 ? -10.102 -23.888 17.744 1.00 42.66 319 ARG A N 1
ATOM 2571 C CA . ARG A 1 319 ? -8.691 -24.115 18.061 1.00 42.66 319 ARG A CA 1
ATOM 2572 C C . ARG A 1 319 ? -8.566 -24.030 19.583 1.00 42.66 319 ARG A C 1
ATOM 2574 O O . ARG A 1 319 ? -8.942 -22.982 20.125 1.00 42.66 319 ARG A O 1
ATOM 2581 N N . PRO A 1 320 ? -8.069 -25.073 20.271 1.00 38.47 320 PRO A N 1
ATOM 2582 C CA . PRO A 1 320 ? -7.863 -24.996 21.704 1.00 38.47 320 PRO A CA 1
ATOM 2583 C C . PRO A 1 320 ? -7.025 -23.750 21.967 1.00 38.47 320 PRO A C 1
ATOM 2585 O O . PRO A 1 320 ? -6.009 -23.524 21.299 1.00 38.47 320 PRO A O 1
ATOM 2588 N N . LYS A 1 321 ? -7.499 -22.884 22.872 1.00 38.56 321 LYS A N 1
ATOM 2589 C CA . LYS A 1 321 ? -6.711 -21.742 23.338 1.00 38.56 321 LYS A CA 1
ATOM 2590 C C . LYS A 1 321 ? -5.370 -22.325 23.756 1.00 38.56 321 LYS A C 1
ATOM 2592 O O . LYS A 1 321 ? -5.324 -23.114 24.696 1.00 38.56 321 LYS A O 1
ATOM 2597 N N . LYS A 1 322 ? -4.308 -21.998 23.017 1.00 32.97 322 LYS A N 1
ATOM 2598 C CA . LYS A 1 322 ? -2.950 -22.379 23.387 1.00 32.97 322 LYS A CA 1
ATOM 2599 C C . LYS A 1 322 ? -2.773 -21.828 24.799 1.00 32.97 322 LYS A C 1
ATOM 2601 O O . LYS A 1 322 ? -2.779 -20.606 24.955 1.00 32.97 322 LYS A O 1
ATOM 2606 N N . LYS A 1 323 ? -2.758 -22.703 25.813 1.00 31.11 323 LYS A N 1
ATOM 2607 C CA . LYS A 1 323 ? -2.372 -22.313 27.165 1.00 31.11 323 LYS A CA 1
ATOM 2608 C C . LYS A 1 323 ? -1.018 -21.645 26.976 1.00 31.11 323 LYS A C 1
ATOM 2610 O O . LYS A 1 323 ? -0.093 -22.254 26.447 1.00 31.11 323 LYS A O 1
ATOM 2615 N N . THR A 1 324 ? -0.949 -20.348 27.236 1.00 34.34 324 THR A N 1
ATOM 2616 C CA . THR A 1 324 ? 0.334 -19.710 27.477 1.00 34.34 324 THR A CA 1
ATOM 2617 C C . THR A 1 324 ? 0.931 -20.486 28.633 1.00 34.34 324 THR A C 1
ATOM 2619 O O . THR A 1 324 ? 0.323 -20.515 29.701 1.00 34.34 324 THR A O 1
ATOM 2622 N N . ASP A 1 325 ? 2.040 -21.175 28.388 1.00 36.53 325 ASP A N 1
ATOM 2623 C CA . ASP A 1 325 ? 2.812 -21.839 29.426 1.00 36.53 325 ASP A CA 1
ATOM 2624 C C . ASP A 1 325 ? 3.314 -20.774 30.411 1.00 36.53 325 ASP A C 1
ATOM 2626 O O . ASP A 1 325 ? 4.436 -20.284 30.324 1.00 36.53 325 ASP A O 1
ATOM 2630 N N . THR A 1 326 ? 2.484 -20.406 31.383 1.00 37.78 326 THR A N 1
ATOM 2631 C CA . THR A 1 326 ? 2.941 -19.998 32.711 1.00 37.78 326 THR A CA 1
ATOM 2632 C C . THR A 1 326 ? 3.414 -21.262 33.421 1.00 37.78 326 THR A C 1
ATOM 2634 O O . THR A 1 326 ? 2.775 -21.775 34.331 1.00 37.78 326 THR A O 1
ATOM 2637 N N . ALA A 1 327 ? 4.522 -21.810 32.931 1.00 39.19 327 ALA A N 1
ATOM 2638 C CA . ALA A 1 327 ? 5.239 -22.932 33.520 1.00 39.19 327 ALA A CA 1
ATOM 2639 C C . ALA A 1 327 ? 6.749 -22.681 33.398 1.00 39.19 327 ALA A C 1
ATOM 2641 O O . ALA A 1 327 ? 7.495 -23.512 32.900 1.00 39.19 327 ALA A O 1
ATOM 2642 N N . GLN A 1 328 ? 7.203 -21.497 33.823 1.00 38.38 328 GLN A N 1
ATOM 2643 C CA . GLN A 1 328 ? 8.627 -21.190 34.026 1.00 38.38 328 GLN A CA 1
ATOM 2644 C C . GLN A 1 328 ? 8.875 -20.223 35.204 1.00 38.38 328 GLN A C 1
ATOM 2646 O O . GLN A 1 328 ? 9.854 -19.481 35.210 1.00 38.38 328 GLN A O 1
ATOM 2651 N N . GLU A 1 329 ? 8.030 -20.248 36.241 1.00 35.38 329 GLU A N 1
ATOM 2652 C CA . GLU A 1 329 ? 8.349 -19.594 37.528 1.00 35.38 329 GLU A CA 1
ATOM 2653 C C . GLU A 1 329 ? 8.775 -20.585 38.626 1.00 35.38 329 GLU A C 1
ATOM 2655 O O . GLU A 1 329 ? 9.534 -20.211 39.516 1.00 35.38 329 GLU A O 1
ATOM 2660 N N . GLY A 1 330 ? 8.443 -21.878 38.506 1.00 34.88 330 GLY A N 1
ATOM 2661 C CA . GLY A 1 330 ? 8.845 -22.896 39.489 1.00 34.88 330 GLY A CA 1
ATOM 2662 C C . GLY A 1 330 ? 10.335 -23.275 39.474 1.00 34.88 330 GLY A C 1
ATOM 2663 O O . GLY A 1 330 ? 10.888 -23.619 40.514 1.00 34.88 330 GLY A O 1
ATOM 2664 N N . SER A 1 331 ? 11.033 -23.175 38.331 1.00 38.84 331 SER A N 1
ATOM 2665 C CA . SER A 1 331 ? 12.442 -23.613 38.255 1.00 38.84 331 SER A CA 1
ATOM 2666 C C . SER A 1 331 ? 13.445 -22.545 38.711 1.00 38.84 331 SER A C 1
ATOM 2668 O O . SER A 1 331 ? 14.540 -22.880 39.158 1.00 38.84 331 SER A O 1
ATOM 2670 N N . LYS A 1 332 ? 13.081 -21.254 38.653 1.00 38.34 332 LYS A N 1
ATOM 2671 C CA . LYS A 1 332 ? 13.960 -20.155 39.094 1.00 38.34 332 LYS A CA 1
ATOM 2672 C C . LYS A 1 332 ? 14.022 -20.014 40.615 1.00 38.34 332 LYS A C 1
ATOM 2674 O O . LYS A 1 332 ? 15.050 -19.569 41.120 1.00 38.34 332 LYS A O 1
ATOM 2679 N N . ALA A 1 333 ? 12.970 -20.411 41.336 1.00 41.69 333 ALA A N 1
ATOM 2680 C CA . ALA A 1 333 ? 12.980 -20.451 42.798 1.00 41.69 333 ALA A CA 1
ATOM 2681 C C . ALA A 1 333 ? 13.910 -21.564 43.315 1.00 41.69 333 ALA A C 1
ATOM 2683 O O . ALA A 1 333 ? 14.797 -21.293 44.120 1.00 41.69 333 ALA A O 1
ATOM 2684 N N . SER A 1 334 ? 13.811 -22.771 42.742 1.00 43.41 334 SER A N 1
ATOM 2685 C CA . SER A 1 334 ? 14.657 -23.916 43.116 1.00 43.41 334 SER A CA 1
ATOM 2686 C C . SER A 1 334 ? 16.147 -23.698 42.790 1.00 43.41 334 SER A C 1
ATOM 2688 O O . SER A 1 334 ? 17.016 -24.046 43.591 1.00 43.41 334 SER A O 1
ATOM 2690 N N . LEU A 1 335 ? 16.464 -23.023 41.673 1.00 46.41 335 LEU A N 1
ATOM 2691 C CA . LEU A 1 335 ? 17.841 -22.633 41.322 1.00 46.41 335 LEU A CA 1
ATOM 2692 C C . LEU A 1 335 ? 18.410 -21.517 42.216 1.00 46.41 335 LEU A C 1
ATOM 2694 O O . LEU A 1 335 ? 19.611 -21.495 42.475 1.00 46.41 335 LEU A O 1
ATOM 2698 N N . ARG A 1 336 ? 17.575 -20.594 42.714 1.00 50.66 336 ARG A N 1
ATOM 2699 C CA . ARG A 1 336 ? 18.012 -19.548 43.659 1.00 50.66 336 ARG A CA 1
ATOM 2700 C C . ARG A 1 336 ? 18.280 -20.103 45.056 1.00 50.66 336 ARG A C 1
ATOM 2702 O O . ARG A 1 336 ? 19.227 -19.664 45.700 1.00 50.66 336 ARG A O 1
ATOM 2709 N N . GLU A 1 337 ? 17.499 -21.082 45.495 1.00 49.69 337 GLU A N 1
ATOM 2710 C CA . GLU A 1 337 ? 17.648 -21.696 46.816 1.00 49.69 337 GLU A CA 1
ATOM 2711 C C . GLU A 1 337 ? 18.875 -22.622 46.895 1.00 49.69 337 GLU A C 1
ATOM 2713 O O . GLU A 1 337 ? 19.600 -22.633 47.890 1.00 49.69 337 GLU A O 1
ATOM 2718 N N . SER A 1 338 ? 19.182 -23.330 45.804 1.00 51.78 338 SER A N 1
ATOM 2719 C CA . SER A 1 338 ? 20.394 -24.154 45.681 1.00 51.78 338 SER A CA 1
ATOM 2720 C C . SER A 1 338 ? 21.674 -23.314 45.553 1.00 51.78 338 SER A C 1
ATOM 2722 O O . SER A 1 338 ? 22.683 -23.648 46.174 1.00 51.78 338 SER A O 1
ATOM 2724 N N . LEU A 1 339 ? 21.631 -22.170 44.855 1.00 54.31 339 LEU A N 1
ATOM 2725 C CA . LEU A 1 339 ? 22.750 -21.212 44.802 1.00 54.31 339 LEU A CA 1
ATOM 2726 C C . LEU A 1 339 ? 22.998 -20.482 46.134 1.00 54.31 339 LEU A C 1
ATOM 2728 O O . LEU A 1 339 ? 24.142 -20.133 46.419 1.00 54.31 339 LEU A O 1
ATOM 2732 N N . ALA A 1 340 ? 21.967 -20.263 46.957 1.00 54.97 340 ALA A N 1
ATOM 2733 C CA . ALA A 1 340 ? 22.127 -19.677 48.291 1.00 54.97 340 ALA A CA 1
ATOM 2734 C C . ALA A 1 340 ? 22.792 -20.661 49.272 1.00 54.97 340 ALA A C 1
ATOM 2736 O O . ALA A 1 340 ? 23.717 -20.280 49.989 1.00 54.97 340 ALA A O 1
ATOM 2737 N N . LYS A 1 341 ? 22.408 -21.946 49.234 1.00 56.03 341 LYS A N 1
ATOM 2738 C CA . LYS A 1 341 ? 23.014 -23.001 50.069 1.00 56.03 341 LYS A CA 1
ATOM 2739 C C . LYS A 1 341 ? 24.475 -23.294 49.695 1.00 56.03 341 LYS A C 1
ATOM 2741 O O . LYS A 1 341 ? 25.285 -23.559 50.574 1.00 56.03 341 LYS A O 1
ATOM 2746 N N . LEU A 1 342 ? 24.837 -23.171 48.415 1.00 51.41 342 LEU A N 1
ATOM 2747 C CA . LEU A 1 342 ? 26.225 -23.296 47.941 1.00 51.41 342 LEU A CA 1
ATOM 2748 C C . LEU A 1 342 ? 27.117 -22.096 48.301 1.00 51.41 342 LEU A C 1
ATOM 2750 O O . LEU A 1 342 ? 28.329 -22.259 48.393 1.00 51.41 342 LEU A O 1
ATOM 2754 N N . LYS A 1 343 ? 26.543 -20.904 48.517 1.00 52.69 343 LYS A N 1
ATOM 2755 C CA . LYS A 1 343 ? 27.301 -19.721 48.958 1.00 52.69 343 LYS A CA 1
ATOM 2756 C C . LYS A 1 343 ? 27.555 -19.692 50.466 1.00 52.69 343 LYS A C 1
ATOM 2758 O O . LYS A 1 343 ? 28.616 -19.230 50.854 1.00 52.69 343 LYS A O 1
ATOM 2763 N N . LEU A 1 344 ? 26.644 -20.228 51.283 1.00 52.12 344 LEU A N 1
ATOM 2764 C CA . LEU A 1 344 ? 26.854 -20.380 52.732 1.00 52.12 344 LEU A CA 1
ATOM 2765 C C . LEU A 1 344 ? 27.881 -21.470 53.070 1.00 52.12 344 LEU A C 1
ATOM 2767 O O . LEU A 1 344 ? 28.671 -21.303 53.988 1.00 52.12 344 LEU A O 1
ATOM 2771 N N . LYS A 1 345 ? 27.949 -22.547 52.278 1.00 52.12 345 LYS A N 1
ATOM 2772 C CA . LYS A 1 345 ? 28.935 -23.621 52.491 1.00 52.12 345 LYS A CA 1
ATOM 2773 C C . LYS A 1 345 ? 30.374 -23.253 52.109 1.00 52.12 345 LYS A C 1
ATOM 2775 O O . LYS A 1 345 ? 31.278 -24.023 52.384 1.00 52.12 345 LYS A O 1
ATOM 2780 N N . LYS A 1 346 ? 30.581 -22.112 51.443 1.00 52.09 346 LYS A N 1
ATOM 2781 C CA . LYS A 1 346 ? 31.900 -21.635 50.993 1.00 52.09 346 LYS A CA 1
ATOM 2782 C C . LYS A 1 346 ? 32.470 -20.519 51.879 1.00 52.09 346 LYS A C 1
ATOM 2784 O O . LYS A 1 346 ? 33.489 -19.938 51.530 1.00 52.09 346 LYS A O 1
ATOM 2789 N N . SER A 1 347 ? 31.776 -20.191 52.970 1.00 51.25 347 SER A N 1
ATOM 2790 C CA . SER A 1 347 ? 32.180 -19.193 53.968 1.00 51.25 347 SER A CA 1
ATOM 2791 C C . SER A 1 347 ? 32.493 -19.798 55.344 1.00 51.25 347 SER A C 1
ATOM 2793 O O . SER A 1 347 ? 32.727 -19.044 56.279 1.00 51.25 347 SER A O 1
ATOM 2795 N N . GLU A 1 348 ? 32.488 -21.130 55.470 1.00 51.66 348 GLU A N 1
ATOM 2796 C CA . GLU A 1 348 ? 32.811 -21.867 56.707 1.00 51.66 348 GLU A CA 1
ATOM 2797 C C . GLU A 1 348 ? 33.959 -22.890 56.522 1.00 51.66 348 GLU A C 1
ATOM 2799 O O . GLU A 1 348 ? 34.168 -23.730 57.392 1.00 51.66 348 GLU A O 1
ATOM 2804 N N . GLU A 1 349 ? 34.720 -22.807 55.421 1.00 44.91 349 GLU A N 1
ATOM 2805 C CA . GLU A 1 349 ? 36.011 -23.507 55.239 1.00 44.91 349 GLU A CA 1
ATOM 2806 C C . GLU A 1 349 ? 37.165 -22.511 55.129 1.00 44.91 349 GLU A C 1
ATOM 2808 O O . GLU A 1 349 ? 37.014 -21.524 54.364 1.00 44.91 349 GLU A O 1
#

pLDDT: mean 76.01, std 20.29, range [26.16, 97.38]

Organism: Meleagris gallopavo (NCBI:txid9103)

Foldseek 3Di:
DDPFDFDFLPDPAQLADLQQQCGPPTWTKTWADDPPPPVAAIFIFTPDQFLAQQADRRRGGPDCCNDVVPDSPDDPVNVSSVVSVCSRPPDLVDGPHVVLSVVVVVCVVVVDDNHVSRVVPPDPPVLVVLAQDQDDALLSVQCVVCLVVLCVVPVPDGPRVSVVVSVVCVVVDDPVVSVVSRVVNVVVRVVSVVSNVVSVVPDDPVSVVVVVVVVVVVVVVVVVVVVVVVCVVLVPDDDQDALLNVQCVVCQVVFDDPDSVVSSVVSVVVVVPDDPVRSVVSRVSSVVSNVVNVVSLVVSCVVCVVVVNNVPRDDPDDPPPPPPPPPPPVVVVVVVVVVVVVVVVVVPD

InterPro domains:
  IPR000608 Ubiquitin-conjugating (UBC), catalytic core domain [PF00179] (18-109)
  IPR000608 Ubiquitin-conjugating (UBC), catalytic core domain [PS50127] (1-130)
  IPR009071 High mobility group box domain [PF00505] (132-200)
  IPR009071 High mobility group box domain [PF00505] (237-300)
  IPR009071 High mobility group box domain [PS50118] (132-200)
  IPR009071 High mobility group box domain [PS50118] (237-301)
  IPR009071 High mobility group box domain [SM00398] (131-201)
  IPR009071 High mobility group box domain [SM00398] (236-302)
  IPR016135 Ubiquitin-conjugating enzyme/RWD-like [G3DSA:3.10.110.10] (13-116)
  IPR016135 Ubiquitin-conjugating enzyme/RWD-like [SSF54495] (18-109)
  IPR023313 Ubiquitin-conjugating enzyme, active site [PS00183] (51-66)
  IPR036910 High mobility group box domain superfamily [G3DSA:1.10.30.10] (127-233)
  IPR036910 High mobility group box domain superfamily [G3DSA:1.10.30.10] (235-301)
  IPR036910 High mobility group box domain superfamily [SSF47095] (127-208)
  IPR036910 High mobility group box domain superfamily [SSF47095] (226-312)

Secondary structure (DSSP, 8-state):
------EETTSS---S-TT-TTTT---EEEEE--TTTTTS--EEEESS---BTTB-TT-BB--GGGTTT--TT--HHHHHHHHHHHHHS--TTS-SSHHHHHHHHHHHHTT--TTSSHHHHTT--GGGTSSPPPPPPHHHHHHHHHHHHHHHH-TTS-HHHHHHHHHHHHHHS-HHHHHHHHHHHHHHHHHHHHHHHHHHHH--HHHHHHHHHHHHHHHHHHHHHHHHHHHHHTTPPPPPPPHHHHHHHHHTTT---SSHHHHHHHHHHHHHHS-HHHHHHHHHHHHHHHHHHHHHHHHHHHHHHHTT-GGGSPPSS----------SSHHHHHHHHHHHHHHHTTS--

Sequence (349 aa):
MLENPTLCICKEKPLLEPDSAYQGGVFFLTVHFPTDYPFKPPKIAFTTKIYHPNINSNGSICLDILRSQWSPALTVSKVLLSICSLLCDPNPDDPLVPDIAQIYKSDKEKGCGVGRAAEAGCCRTMSSAERPKRPLSAYFRFLRDNQPAFRQQNPDLNSLELVKKLAGVWRELPASQKQVYEEARKTDWRKYEEQLAAYKAQLTPAQAAALKEERRKRLAKRRSFRIKRELTVLGKPKRPRSGFNIFVSENFQQSKGLSPTAKLKQLFETWQNLSSSQKQPYLQLAQDDKVRYQNEMKSWEAKMVELGREDLIRSREQRPKKKTDTAQEGSKASLRESLAKLKLKKSEE